Protein AF-A0A447QEF3-F1 (afdb_monomer)

InterPro domains:
  IPR004993 GH3 family [PTHR31901] (16-213)
  IPR055377 GH3, middle domain [PF23571] (14-90)
  IPR055378 GH3, C-terminal domain [PF23572] (107-215)

Structure (mmCIF, N/CA/C/O backbone):
data_AF-A0A447QEF3-F1
#
_entry.id   AF-A0A447QEF3-F1
#
loop_
_atom_site.group_PDB
_atom_site.id
_atom_site.type_symbol
_atom_site.label_atom_id
_atom_site.label_alt_id
_atom_site.label_comp_id
_atom_site.label_asym_id
_atom_site.label_entity_id
_atom_site.label_seq_id
_atom_site.pdbx_PDB_ins_code
_atom_site.Cartn_x
_atom_site.Cartn_y
_atom_site.Cartn_z
_atom_site.occupancy
_atom_site.B_iso_or_equiv
_atom_site.auth_seq_id
_atom_site.auth_comp_id
_atom_site.auth_asym_id
_atom_site.auth_atom_id
_atom_site.pdbx_PDB_model_num
ATOM 1 N N . MET A 1 1 ? -12.425 -10.334 12.275 1.00 79.81 1 MET A N 1
ATOM 2 C CA . MET A 1 1 ? -13.354 -9.242 12.631 1.00 79.81 1 MET A CA 1
ATOM 3 C C . MET A 1 1 ? -14.724 -9.419 12.009 1.00 79.81 1 MET A C 1
ATOM 5 O O . MET A 1 1 ? -15.698 -9.020 12.624 1.00 79.81 1 MET A O 1
ATOM 9 N N . THR A 1 2 ? -14.818 -10.000 10.818 1.00 91.38 2 THR A N 1
ATOM 10 C CA . THR A 1 2 ? -16.087 -10.333 10.170 1.00 91.38 2 THR A CA 1
ATOM 11 C C . THR A 1 2 ? -16.425 -11.816 10.328 1.00 91.38 2 THR A C 1
ATOM 13 O O . THR A 1 2 ? -15.558 -12.612 10.703 1.00 91.38 2 THR A O 1
ATOM 16 N N . ILE A 1 3 ? -17.679 -12.184 10.055 1.00 88.69 3 ILE A N 1
ATOM 17 C CA . ILE A 1 3 ? -18.119 -13.582 9.941 1.00 88.69 3 ILE A CA 1
ATOM 18 C C . ILE A 1 3 ? -18.345 -13.879 8.454 1.00 88.69 3 ILE A C 1
ATOM 20 O O . ILE A 1 3 ? -19.149 -13.179 7.842 1.00 88.69 3 ILE A O 1
ATOM 24 N N . PRO A 1 4 ? -17.677 -14.886 7.860 1.00 87.62 4 PRO A N 1
ATOM 25 C CA . PRO A 1 4 ? -17.872 -15.225 6.457 1.00 87.62 4 PRO A CA 1
ATOM 26 C C . PRO A 1 4 ? -19.237 -15.901 6.266 1.00 87.62 4 PRO A C 1
ATOM 28 O O . PRO A 1 4 ? -19.393 -17.086 6.555 1.00 87.62 4 PRO A O 1
ATOM 31 N N . VAL A 1 5 ? -20.233 -15.141 5.813 1.00 88.81 5 VAL A N 1
ATOM 32 C CA . VAL A 1 5 ? -21.606 -15.624 5.547 1.00 88.81 5 VAL A CA 1
ATOM 33 C C . VAL A 1 5 ? -22.010 -15.493 4.076 1.00 88.81 5 VAL A C 1
ATOM 35 O O . VAL A 1 5 ? -23.099 -15.916 3.700 1.00 88.81 5 VAL A O 1
ATOM 38 N N . SER A 1 6 ? -21.146 -14.896 3.253 1.00 82.62 6 SER A N 1
ATOM 39 C CA . SER A 1 6 ? -21.321 -14.707 1.810 1.00 82.62 6 SER A CA 1
ATOM 40 C C . SER A 1 6 ? -20.143 -15.311 1.045 1.00 82.62 6 SER A C 1
ATOM 42 O O . SER A 1 6 ? -19.019 -15.299 1.548 1.00 82.62 6 SER A O 1
ATOM 44 N N . GLU A 1 7 ? -20.382 -15.788 -0.178 1.00 80.25 7 GLU A N 1
ATOM 45 C CA . GLU A 1 7 ? -19.322 -16.214 -1.108 1.00 80.25 7 GLU A CA 1
ATOM 46 C C . GLU A 1 7 ? -18.477 -15.033 -1.615 1.00 80.25 7 GLU A C 1
ATOM 48 O O . GLU A 1 7 ? -17.320 -15.209 -1.995 1.00 80.25 7 GLU A O 1
ATOM 53 N N . ASP A 1 8 ? -19.028 -13.816 -1.574 1.00 77.31 8 ASP A N 1
ATOM 54 C CA . ASP A 1 8 ? -18.288 -12.587 -1.850 1.00 77.31 8 ASP A CA 1
ATOM 55 C C . ASP A 1 8 ? -17.351 -12.250 -0.680 1.00 77.31 8 ASP A C 1
ATOM 57 O O . ASP A 1 8 ? -17.740 -11.639 0.317 1.00 77.31 8 ASP A O 1
ATOM 61 N N . VAL A 1 9 ? -16.089 -12.658 -0.799 1.00 68.06 9 VAL A N 1
ATOM 62 C CA . VAL A 1 9 ? -15.032 -12.388 0.192 1.00 68.06 9 VAL A CA 1
ATOM 63 C C . VAL A 1 9 ? -14.734 -10.894 0.365 1.00 68.06 9 VAL A C 1
ATOM 65 O O . VAL A 1 9 ? -14.114 -10.523 1.361 1.00 68.06 9 VAL A O 1
ATOM 68 N N . GLY A 1 10 ? -15.177 -10.048 -0.570 1.00 78.06 10 GLY A N 1
ATOM 69 C CA . GLY A 1 10 ? -14.955 -8.607 -0.567 1.00 78.06 10 GLY A CA 1
ATOM 70 C C . GLY A 1 10 ? -15.893 -7.815 0.339 1.00 78.06 10 GLY A C 1
ATOM 71 O O . GLY A 1 10 ? -15.712 -6.612 0.440 1.00 78.06 10 GLY A O 1
ATOM 72 N N . SER A 1 11 ? -16.877 -8.439 0.997 1.00 89.81 11 SER A N 1
ATOM 73 C CA . SER A 1 11 ? -17.737 -7.757 1.971 1.00 89.81 11 SER A CA 1
ATOM 74 C C . SER A 1 11 ? -18.404 -8.750 2.918 1.00 89.81 11 SER A C 1
ATOM 76 O O . SER A 1 11 ? -19.139 -9.641 2.486 1.00 89.81 11 SER A O 1
ATOM 78 N N . GLN A 1 12 ? -18.172 -8.609 4.224 1.00 94.75 12 GLN A N 1
ATOM 79 C CA . GLN A 1 12 ? -18.697 -9.537 5.233 1.00 94.75 12 GLN A CA 1
ATOM 80 C C . GLN A 1 12 ? -19.225 -8.777 6.461 1.00 94.75 12 GLN A C 1
ATOM 82 O O . GLN A 1 12 ? -18.667 -7.738 6.820 1.00 94.75 12 GLN A O 1
ATOM 87 N N . PRO A 1 13 ? -20.281 -9.264 7.139 1.00 95.62 13 PRO A N 1
ATOM 88 C CA . PRO A 1 13 ? -20.828 -8.601 8.317 1.00 95.62 13 PRO A CA 1
ATOM 89 C C . PRO A 1 13 ? -19.821 -8.596 9.469 1.00 95.62 13 PRO A C 1
ATOM 91 O O . PRO A 1 13 ? -19.121 -9.586 9.714 1.00 95.62 13 PRO A O 1
ATOM 94 N N . LEU A 1 14 ? -19.783 -7.490 10.212 1.00 95.56 14 LEU A N 1
ATOM 95 C CA . LEU A 1 14 ? -19.022 -7.377 11.452 1.00 95.56 14 LEU A CA 1
ATOM 96 C C . LEU A 1 14 ? -19.459 -8.460 12.452 1.00 95.56 14 LEU A C 1
ATOM 98 O O . LEU A 1 14 ? -20.647 -8.650 12.714 1.00 95.56 14 LEU A O 1
ATOM 102 N N . ALA A 1 15 ? -18.492 -9.147 13.056 1.00 94.12 15 ALA A N 1
ATOM 103 C CA . ALA A 1 15 ? -18.716 -10.180 14.061 1.00 94.12 15 ALA A CA 1
ATOM 104 C C . ALA A 1 15 ? -19.049 -9.563 15.429 1.00 94.12 15 ALA A C 1
ATOM 106 O O . ALA A 1 15 ? -18.274 -9.676 16.376 1.00 94.12 15 ALA A O 1
ATOM 107 N N . ILE A 1 16 ? -20.202 -8.897 15.537 1.00 89.19 16 ILE A N 1
ATOM 108 C CA . ILE A 1 16 ? -20.619 -8.072 16.690 1.00 89.19 16 ILE A CA 1
ATOM 109 C C . ILE A 1 16 ? -20.569 -8.774 18.060 1.00 89.19 16 ILE A C 1
ATOM 111 O O . ILE A 1 16 ? -20.576 -8.110 19.089 1.00 89.19 16 ILE A O 1
ATOM 115 N N . ASN A 1 17 ? -20.526 -10.107 18.093 1.00 89.19 17 ASN A N 1
ATOM 116 C CA . ASN A 1 17 ? -20.475 -10.919 19.307 1.00 89.19 17 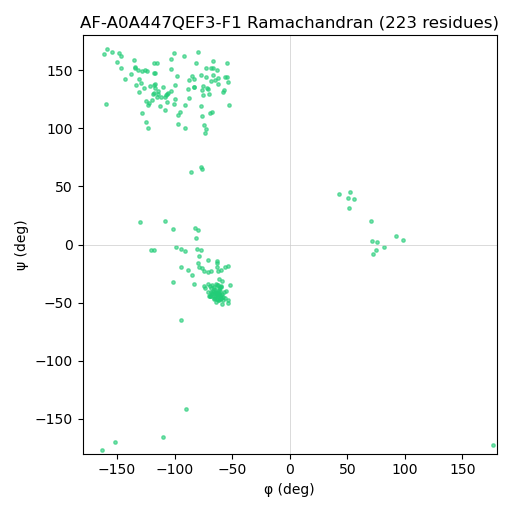ASN A CA 1
ATOM 117 C C . ASN A 1 17 ? -19.064 -11.416 19.684 1.00 89.19 17 ASN A C 1
ATOM 119 O O . ASN A 1 17 ? -18.921 -12.097 20.697 1.00 89.19 17 ASN A O 1
ATOM 123 N N . GLN A 1 18 ? -18.027 -11.118 18.893 1.00 91.25 18 GLN A N 1
ATOM 124 C CA . GLN A 1 18 ? -16.653 -11.584 19.145 1.00 91.25 18 GLN A CA 1
ATOM 125 C C . GLN A 1 18 ? -15.784 -10.582 19.912 1.00 91.25 18 GLN A C 1
ATOM 127 O O . GLN A 1 18 ? -14.750 -10.956 20.474 1.00 91.25 18 GLN A O 1
ATOM 132 N N . ALA A 1 19 ? -16.172 -9.312 19.920 1.00 94.00 19 ALA A N 1
ATOM 133 C CA . ALA A 1 19 ? -15.518 -8.254 20.671 1.00 94.00 19 ALA A CA 1
ATOM 134 C C . ALA A 1 19 ? -16.488 -7.092 20.885 1.00 94.00 19 ALA A C 1
ATOM 136 O O . ALA A 1 19 ? -17.521 -6.997 20.225 1.00 94.00 19 ALA A O 1
ATOM 137 N N . PHE A 1 20 ? -16.106 -6.170 21.760 1.00 95.88 20 PHE A N 1
ATOM 138 C CA . PHE A 1 20 ? -16.641 -4.820 21.722 1.00 95.88 20 PHE A CA 1
ATOM 139 C C . PHE A 1 20 ? -15.786 -3.982 20.765 1.00 95.88 20 PHE A C 1
ATOM 141 O O . PHE A 1 20 ? -14.560 -3.941 20.913 1.00 95.88 20 PHE A O 1
ATOM 148 N N . TYR A 1 21 ? -16.432 -3.346 19.788 1.00 96.50 21 TYR A N 1
ATOM 149 C CA . TYR A 1 21 ? -15.777 -2.557 18.748 1.00 96.50 21 TYR A CA 1
ATOM 150 C C . TYR A 1 21 ? -16.141 -1.082 18.876 1.00 96.50 21 TYR A C 1
ATOM 152 O O . TYR A 1 21 ? -17.316 -0.724 18.973 1.00 96.50 21 TYR A O 1
ATOM 160 N N . GLU A 1 22 ? -15.114 -0.250 18.817 1.00 97.56 22 GLU A N 1
ATOM 161 C CA . GLU A 1 22 ? -15.185 1.197 18.688 1.00 97.56 22 GLU A CA 1
ATOM 162 C C . GLU A 1 22 ? -14.505 1.594 17.376 1.00 97.56 22 GLU A C 1
ATOM 164 O O . GLU A 1 22 ? -13.543 0.953 16.943 1.00 97.56 22 GLU A O 1
ATOM 169 N N . PHE A 1 23 ? -14.994 2.659 16.754 1.00 97.69 23 PHE A N 1
ATOM 170 C CA . PHE A 1 23 ? -14.542 3.099 15.439 1.00 97.6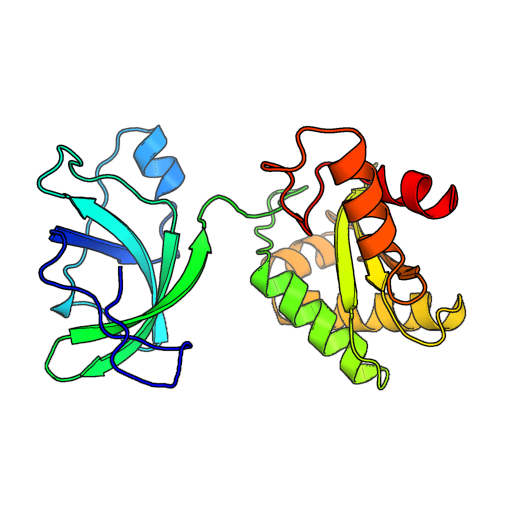9 23 PHE A CA 1
ATOM 171 C C . PHE A 1 23 ? -14.171 4.575 15.450 1.00 97.69 23 PHE A C 1
ATOM 173 O O . PHE A 1 23 ? -14.760 5.362 16.187 1.00 97.69 23 PHE A O 1
ATOM 180 N N . VAL A 1 24 ? -13.214 4.951 14.611 1.00 97.56 24 VAL A N 1
ATOM 181 C CA . VAL A 1 24 ? -12.802 6.343 14.378 1.00 97.56 24 VAL A CA 1
ATOM 182 C C . VAL A 1 24 ? -12.711 6.528 12.866 1.00 97.56 24 VAL A C 1
ATOM 184 O O . VAL A 1 24 ? -12.230 5.612 12.205 1.00 97.56 24 VAL A O 1
ATOM 187 N N . GLU A 1 25 ? -13.202 7.640 12.312 1.00 95.38 25 GLU A N 1
ATOM 188 C CA . GLU A 1 25 ? -13.054 7.924 10.869 1.00 95.38 25 GLU A CA 1
ATOM 189 C C . GLU A 1 25 ? -11.567 7.911 10.468 1.00 95.38 25 GLU A C 1
ATOM 191 O O . GLU A 1 25 ? -10.703 8.252 11.276 1.00 95.38 25 GLU A O 1
ATOM 196 N N . ASP A 1 26 ? -11.264 7.433 9.259 1.00 89.19 26 ASP A N 1
ATOM 197 C CA . ASP A 1 26 ? -9.892 7.197 8.780 1.00 89.19 26 ASP A CA 1
ATOM 198 C C . ASP A 1 26 ? -9.086 8.475 8.491 1.00 89.19 26 ASP A C 1
ATOM 200 O O . ASP A 1 26 ? -7.864 8.424 8.348 1.00 89.19 26 ASP A O 1
ATOM 204 N N . ASP A 1 27 ? -9.751 9.626 8.425 1.00 85.38 27 ASP A N 1
ATOM 205 C CA . ASP A 1 27 ? -9.127 10.941 8.297 1.00 85.38 27 ASP A CA 1
ATOM 206 C C . ASP A 1 27 ? -8.586 11.487 9.631 1.00 85.38 27 ASP A C 1
ATOM 208 O O . ASP A 1 27 ? -7.749 12.398 9.645 1.00 85.38 27 ASP A O 1
ATOM 212 N N . VAL A 1 28 ? -9.007 10.913 10.762 1.00 88.38 28 VAL A N 1
ATOM 213 C CA . VAL A 1 28 ? -8.490 11.257 12.087 1.00 88.38 28 VAL A CA 1
ATOM 214 C C . VAL A 1 28 ? -7.096 10.643 12.255 1.00 88.38 28 VAL A C 1
ATOM 216 O O . VAL A 1 28 ? -6.936 9.436 12.091 1.00 88.38 28 VAL A O 1
ATOM 219 N N . PRO A 1 29 ? -6.067 11.413 12.666 1.00 84.12 29 PRO A N 1
ATOM 220 C CA . PRO A 1 29 ? -4.712 10.897 12.873 1.00 84.12 29 PRO A CA 1
ATOM 221 C C . PRO A 1 29 ? -4.615 10.090 14.181 1.00 84.12 29 PRO A C 1
ATOM 223 O O . PRO A 1 29 ? -3.934 10.482 15.132 1.00 84.12 29 PRO A O 1
ATOM 226 N N . LEU A 1 30 ? -5.323 8.959 14.250 1.00 89.44 30 LEU A N 1
ATOM 227 C CA . LEU A 1 30 ? -5.484 8.171 15.468 1.00 89.44 30 LEU A CA 1
ATOM 228 C C . LEU A 1 30 ? -4.144 7.687 16.030 1.00 89.44 30 LEU A C 1
ATOM 230 O O . LEU A 1 30 ? -3.967 7.691 17.246 1.00 89.44 30 LEU A O 1
ATOM 234 N N . GLY A 1 31 ? -3.184 7.337 15.171 1.00 84.44 31 GLY A N 1
ATOM 235 C CA . GLY A 1 31 ? -1.851 6.946 15.623 1.00 84.44 31 GLY A CA 1
ATOM 236 C C . GLY A 1 31 ? -1.143 8.014 16.439 1.00 84.44 31 GLY A C 1
ATOM 237 O O . GLY A 1 31 ? -0.643 7.722 17.523 1.00 84.44 31 GLY A O 1
ATOM 238 N N . GLU A 1 32 ? -1.191 9.266 15.991 1.00 83.69 32 GLU A N 1
ATOM 239 C CA . GLU A 1 32 ? -0.575 10.364 16.730 1.00 83.69 32 GLU A CA 1
ATOM 240 C C . GLU A 1 32 ? -1.304 10.652 18.049 1.00 83.69 32 GLU A C 1
ATOM 242 O O . GLU A 1 32 ? -0.669 10.961 19.056 1.00 83.69 32 GLU A O 1
ATOM 247 N N . LEU A 1 33 ? -2.639 10.543 18.064 1.00 88.94 33 LEU A N 1
ATOM 248 C CA . LEU A 1 33 ? -3.428 10.704 19.289 1.00 88.94 33 LEU A CA 1
ATOM 249 C C . LEU A 1 33 ? -3.047 9.641 20.323 1.00 88.94 33 LEU A C 1
ATOM 251 O O . LEU A 1 33 ? -2.802 9.968 21.483 1.00 88.94 33 LEU A O 1
ATOM 255 N N . VAL A 1 34 ? -2.930 8.381 19.895 1.00 87.50 34 VAL A N 1
ATOM 256 C CA . VAL A 1 34 ? -2.521 7.270 20.763 1.00 87.50 34 VAL A CA 1
ATOM 257 C C . VAL A 1 34 ? -1.099 7.477 21.292 1.00 87.50 34 VAL A C 1
ATOM 259 O O . VAL A 1 34 ? -0.872 7.280 22.485 1.00 87.50 34 VAL A O 1
ATOM 262 N N . GLU A 1 35 ? -0.157 7.923 20.456 1.00 84.25 35 GLU A N 1
ATOM 263 C CA . GLU A 1 35 ? 1.219 8.239 20.876 1.00 84.25 35 GLU A CA 1
ATOM 264 C C . GLU A 1 35 ? 1.277 9.363 21.918 1.00 84.25 35 GLU A C 1
ATOM 266 O O . GLU A 1 35 ? 2.063 9.294 22.865 1.00 84.25 35 GLU A O 1
ATOM 271 N N . ARG A 1 36 ? 0.413 10.375 21.786 1.00 90.00 36 ARG A N 1
ATOM 272 C CA . ARG A 1 36 ? 0.271 11.464 22.766 1.00 90.00 36 ARG A CA 1
ATOM 273 C C . ARG A 1 36 ? -0.521 11.062 24.015 1.00 90.00 36 ARG A C 1
ATOM 275 O O . ARG A 1 36 ? -0.608 11.847 24.958 1.00 90.00 36 ARG A O 1
ATOM 282 N N . GLY A 1 37 ? -1.074 9.848 24.056 1.00 89.25 37 GLY A N 1
ATOM 283 C CA . GLY A 1 37 ? -1.927 9.378 25.150 1.00 89.25 37 GLY A CA 1
ATOM 284 C C . GLY A 1 37 ? -3.298 10.061 25.190 1.00 89.25 37 GLY A C 1
ATOM 285 O O . GLY A 1 37 ? -3.956 10.072 26.231 1.00 89.25 37 GLY A O 1
ATOM 286 N N . GLU A 1 38 ? -3.728 10.645 24.074 1.00 91.62 38 GLU A N 1
ATOM 287 C CA . GLU A 1 38 ? -5.021 11.301 23.930 1.00 91.62 38 GLU A CA 1
ATOM 288 C C . GLU A 1 38 ? -6.115 10.278 23.611 1.00 91.62 38 GLU A C 1
ATOM 290 O O . GLU A 1 38 ? -5.918 9.310 22.873 1.00 91.62 38 GLU A O 1
ATOM 295 N N . LYS A 1 39 ? -7.304 10.494 24.178 1.00 89.06 39 LYS A N 1
ATOM 296 C CA . LYS A 1 39 ? -8.453 9.622 23.942 1.00 89.06 39 LYS A CA 1
ATOM 297 C C . LYS A 1 39 ? -9.259 10.154 22.751 1.00 89.06 39 LYS A C 1
ATOM 299 O O . LYS A 1 39 ? -9.768 11.268 22.857 1.00 89.06 39 LYS A O 1
ATOM 304 N N . PRO A 1 40 ? -9.427 9.379 21.665 1.00 91.75 40 PRO A N 1
ATOM 305 C CA . PRO A 1 40 ? -10.260 9.795 20.546 1.00 91.75 40 PRO A CA 1
ATOM 306 C C . PRO A 1 40 ? -11.745 9.717 20.913 1.00 91.75 40 PRO A C 1
ATOM 308 O O . PRO A 1 40 ? -12.161 8.859 21.705 1.00 91.75 40 PRO A O 1
ATOM 311 N N . ASP A 1 41 ? -12.548 10.560 20.269 1.00 94.06 41 ASP A N 1
ATOM 312 C CA . ASP A 1 41 ? -13.981 10.318 20.159 1.00 94.06 41 ASP A CA 1
ATOM 313 C C . ASP A 1 41 ? -14.216 9.110 19.252 1.00 94.06 41 ASP A C 1
ATOM 315 O O . ASP A 1 41 ? -13.511 8.896 18.266 1.00 94.06 41 ASP A O 1
ATOM 319 N N . THR A 1 42 ? -15.185 8.279 19.623 1.00 97.56 42 THR A N 1
ATOM 320 C CA . THR A 1 42 ? -15.414 6.987 18.967 1.00 97.56 42 THR A CA 1
ATOM 321 C C . THR A 1 42 ? -16.878 6.802 18.621 1.00 97.56 42 THR A C 1
ATOM 323 O O . THR A 1 42 ? -17.771 7.293 19.312 1.00 97.56 42 THR A O 1
ATOM 326 N N . LEU A 1 43 ? -17.101 6.056 17.548 1.00 97.81 43 LEU A N 1
ATOM 327 C CA . LEU A 1 43 ? -18.396 5.616 17.066 1.00 97.81 43 LEU A CA 1
ATOM 328 C C . LEU A 1 43 ? -18.616 4.145 17.429 1.00 97.81 43 LEU A C 1
ATOM 330 O O . LEU A 1 43 ? -17.679 3.348 17.504 1.00 97.81 43 LEU A O 1
ATOM 334 N N . LEU A 1 44 ? -19.877 3.776 17.613 1.00 96.56 44 LEU A N 1
ATOM 335 C CA . LEU A 1 44 ? -20.335 2.397 17.735 1.00 96.56 44 LEU A CA 1
ATOM 336 C C . LEU A 1 44 ? -20.745 1.847 16.365 1.00 96.56 44 LEU A C 1
ATOM 338 O O . LEU A 1 44 ? -21.040 2.599 15.440 1.00 96.56 44 LEU A O 1
ATOM 342 N N . ALA A 1 45 ? -20.836 0.520 16.249 1.00 94.69 45 ALA A N 1
ATOM 343 C CA . ALA A 1 45 ? -21.130 -0.163 14.983 1.00 94.69 45 ALA A CA 1
ATOM 344 C C . ALA A 1 45 ? -22.389 0.355 14.252 1.00 94.69 45 ALA A C 1
ATOM 346 O O . ALA A 1 45 ? -22.404 0.424 13.027 1.00 94.69 45 ALA A O 1
ATOM 347 N N . HIS A 1 46 ? -23.431 0.755 14.988 1.00 93.81 46 HIS A N 1
ATOM 348 C CA . HIS A 1 46 ? -24.682 1.273 14.415 1.00 93.81 46 HIS A CA 1
ATOM 349 C C . HIS A 1 46 ? -24.598 2.737 13.946 1.00 93.81 46 HIS A C 1
ATOM 351 O O . HIS A 1 46 ? -25.537 3.232 13.331 1.00 93.81 46 HIS A O 1
ATOM 357 N N . GLN A 1 47 ? -23.513 3.444 14.272 1.00 96.38 47 GLN A N 1
ATOM 358 C CA . GLN A 1 47 ? -23.271 4.832 13.865 1.00 96.38 47 GLN A CA 1
ATOM 359 C C . GLN A 1 47 ? -22.422 4.918 12.587 1.00 96.38 47 GLN A C 1
ATOM 361 O O . GLN A 1 47 ? -22.179 6.013 12.083 1.00 96.38 47 GLN A O 1
ATOM 366 N N . LEU A 1 48 ? -21.953 3.780 12.064 1.00 97.12 48 LEU A N 1
ATOM 367 C CA . LEU A 1 48 ? -21.140 3.742 10.855 1.00 97.12 48 LEU A CA 1
ATOM 368 C C . LEU A 1 48 ? -21.972 4.038 9.609 1.00 97.12 48 LEU A C 1
ATOM 370 O O . LEU A 1 48 ? -23.128 3.633 9.493 1.00 97.12 48 LEU A O 1
ATOM 374 N N . THR A 1 49 ? -21.351 4.727 8.656 1.00 97.31 49 THR A N 1
ATOM 375 C CA . THR A 1 49 ? -21.976 5.132 7.395 1.00 97.31 49 THR A CA 1
ATOM 376 C C . THR A 1 49 ? -21.378 4.337 6.238 1.00 97.31 49 THR A C 1
ATOM 378 O O . THR A 1 49 ? -20.162 4.185 6.156 1.00 97.31 49 THR A O 1
ATOM 381 N N . ALA A 1 50 ? -22.224 3.842 5.332 1.00 97.25 50 ALA A N 1
ATOM 382 C CA . ALA A 1 50 ? -21.763 3.178 4.113 1.00 97.25 50 ALA A CA 1
ATOM 383 C C . ALA A 1 50 ? -20.954 4.138 3.221 1.00 97.25 50 ALA A C 1
ATOM 385 O O . ALA A 1 50 ? -21.270 5.324 3.129 1.00 97.25 50 ALA A O 1
ATOM 386 N N . GLY A 1 51 ? -19.917 3.623 2.564 1.00 93.06 51 GLY A N 1
ATOM 387 C CA . GLY A 1 51 ? -18.978 4.394 1.752 1.00 93.06 51 GLY A CA 1
ATOM 388 C C . GLY A 1 51 ? -17.875 5.099 2.547 1.00 93.06 51 GLY A C 1
ATOM 389 O O . GLY A 1 51 ? -17.015 5.729 1.936 1.00 93.06 51 GLY A O 1
ATOM 390 N N . LYS A 1 52 ? -17.868 4.997 3.883 1.00 94.38 52 LYS A N 1
ATOM 391 C CA . LYS A 1 52 ? -16.799 5.529 4.737 1.00 94.38 52 LYS A CA 1
ATOM 392 C C . LYS A 1 52 ? -15.863 4.430 5.233 1.00 94.38 52 LYS A C 1
ATOM 394 O O . LYS A 1 52 ? -16.230 3.254 5.284 1.00 94.38 52 LYS A O 1
ATOM 399 N N . SER A 1 53 ? -14.668 4.847 5.630 1.00 93.94 53 SER A N 1
ATOM 400 C CA . SER A 1 53 ? -13.619 3.987 6.162 1.00 93.94 53 SER A CA 1
ATOM 401 C C . SER A 1 53 ? -13.297 4.375 7.603 1.00 93.94 53 SER A C 1
ATOM 403 O O . SER A 1 53 ? -13.439 5.533 7.993 1.00 93.94 53 SER A O 1
ATOM 405 N N . TYR A 1 54 ? -12.912 3.391 8.413 1.00 97.00 54 TYR A N 1
ATOM 406 C CA . TYR A 1 54 ? -12.734 3.586 9.848 1.00 97.00 54 TYR A CA 1
ATOM 407 C C . TYR A 1 54 ? -11.551 2.787 10.390 1.00 97.00 54 TYR A C 1
ATOM 409 O O . TYR A 1 54 ? -11.359 1.620 10.033 1.00 97.00 54 TYR A O 1
ATOM 417 N N . HIS A 1 55 ? -10.819 3.380 11.331 1.00 95.62 55 HIS A N 1
ATOM 418 C CA . HIS A 1 55 ? -9.979 2.631 12.256 1.00 95.62 55 HIS A CA 1
ATOM 419 C C . HIS A 1 55 ? -10.837 1.786 13.191 1.00 95.62 55 HIS A C 1
ATOM 421 O O . HIS A 1 55 ? -11.943 2.182 13.570 1.00 95.62 55 HIS A O 1
ATOM 427 N N . VAL A 1 56 ? -10.269 0.675 13.662 1.00 95.75 56 VAL A N 1
ATOM 428 C CA . VAL A 1 56 ? -10.907 -0.166 14.677 1.00 95.75 56 VAL A CA 1
ATOM 429 C C . VAL A 1 56 ? -10.115 -0.191 15.980 1.00 95.75 56 VAL A C 1
ATOM 431 O O . VAL A 1 56 ? -8.931 -0.548 16.023 1.00 95.75 56 VAL A O 1
ATOM 434 N N . ILE A 1 57 ? -10.825 0.116 17.062 1.00 95.94 57 ILE A N 1
ATOM 435 C CA . ILE A 1 57 ? -10.416 -0.089 18.447 1.00 95.94 57 ILE A CA 1
ATOM 436 C C . ILE A 1 57 ? -11.233 -1.260 19.004 1.00 95.94 57 ILE A C 1
ATOM 438 O O . ILE A 1 57 ? -12.455 -1.303 18.885 1.00 95.94 57 ILE A O 1
ATOM 442 N N . MET A 1 58 ? -10.559 -2.237 19.605 1.00 95.50 58 MET A N 1
ATOM 443 C CA . MET A 1 58 ? -11.162 -3.509 19.988 1.00 95.50 58 MET A CA 1
ATOM 444 C C . MET A 1 58 ? -10.930 -3.822 21.469 1.00 95.50 58 MET A C 1
ATOM 446 O O . MET A 1 58 ? -9.809 -3.732 21.969 1.00 95.50 58 MET A O 1
ATOM 450 N N . SER A 1 59 ? -11.984 -4.256 22.161 1.00 96.25 59 SER A N 1
ATOM 451 C CA . SER A 1 59 ? -11.892 -4.855 23.498 1.00 96.25 59 SER A CA 1
ATOM 452 C C . SER A 1 59 ? -12.412 -6.294 23.479 1.00 96.25 59 SER A C 1
ATOM 454 O O . SER A 1 59 ? -13.514 -6.550 22.995 1.00 96.25 59 SER A O 1
ATOM 456 N N . GLN A 1 60 ? -11.636 -7.240 24.009 1.00 94.31 60 GLN A N 1
ATOM 457 C CA . GLN A 1 60 ? -11.946 -8.674 24.011 1.00 94.31 60 GLN A CA 1
ATOM 458 C C . GLN A 1 60 ? -11.687 -9.319 25.376 1.00 94.31 60 GLN A C 1
ATOM 460 O O . GLN A 1 60 ? -10.807 -8.914 26.133 1.00 94.31 60 GLN A O 1
ATOM 465 N N . ALA A 1 61 ? -12.442 -10.381 25.670 1.00 90.06 61 ALA A N 1
ATOM 466 C CA . ALA A 1 61 ? -12.431 -11.070 26.963 1.00 90.06 61 ALA A CA 1
ATOM 467 C C . ALA A 1 61 ? -11.086 -11.730 27.334 1.00 90.06 61 ALA A C 1
ATOM 469 O O . ALA A 1 61 ? -10.869 -12.078 28.489 1.00 90.06 61 ALA A O 1
ATOM 470 N N . ASN A 1 62 ? -10.167 -11.881 26.380 1.00 89.38 62 ASN A N 1
ATOM 471 C CA . ASN A 1 62 ? -8.819 -12.412 26.596 1.00 89.38 62 ASN A CA 1
ATOM 472 C C . ASN A 1 62 ? -7.815 -11.363 27.124 1.00 89.38 62 ASN A C 1
ATOM 474 O O . ASN A 1 62 ? -6.611 -11.608 27.093 1.00 89.38 62 ASN A O 1
ATOM 478 N N . GLY A 1 63 ? -8.293 -10.210 27.604 1.00 89.88 63 GLY A N 1
ATOM 479 C CA . GLY A 1 63 ? -7.467 -9.170 28.225 1.00 89.88 63 GLY A CA 1
ATOM 480 C C . GLY A 1 63 ? -7.087 -8.015 27.299 1.00 89.88 63 GLY A C 1
ATOM 481 O O . GLY A 1 63 ? -6.362 -7.119 27.724 1.00 89.88 63 GLY A O 1
ATOM 482 N N . LEU A 1 64 ? -7.584 -7.993 26.058 1.00 92.62 64 LEU A N 1
ATOM 483 C CA . LEU A 1 64 ? -7.439 -6.828 25.188 1.00 92.62 64 LEU A CA 1
ATOM 484 C C . LEU A 1 64 ? -8.442 -5.754 25.611 1.00 92.62 64 LEU A C 1
ATOM 486 O O . LEU A 1 64 ? -9.650 -5.974 25.556 1.00 92.62 64 LEU A O 1
ATOM 490 N N . PHE A 1 65 ? -7.950 -4.585 26.009 1.00 94.50 65 PHE A N 1
ATOM 491 C CA . PHE A 1 65 ? -8.786 -3.451 26.388 1.00 94.50 65 PHE A CA 1
ATOM 492 C C . PHE A 1 65 ? -8.444 -2.240 25.529 1.00 94.50 65 PHE A C 1
ATOM 494 O O . PHE A 1 65 ? -7.301 -1.789 25.539 1.00 94.50 65 PHE A O 1
ATOM 501 N N . ARG A 1 66 ? -9.439 -1.738 24.785 1.00 94.50 66 ARG A N 1
ATOM 502 C CA . ARG A 1 66 ? -9.315 -0.623 23.831 1.00 94.50 66 ARG A CA 1
ATOM 503 C C . ARG A 1 66 ? -8.042 -0.707 22.982 1.00 94.50 66 ARG A C 1
ATOM 505 O O . ARG A 1 66 ? -7.349 0.287 22.782 1.00 94.50 66 ARG A O 1
ATOM 512 N N . LEU A 1 67 ? -7.725 -1.902 22.487 1.00 92.50 67 LEU A N 1
ATOM 513 C CA . LEU A 1 67 ? -6.587 -2.105 21.607 1.00 92.50 67 LEU A CA 1
ATOM 514 C C . LEU A 1 67 ? -6.892 -1.439 20.271 1.00 92.50 67 LEU A C 1
ATOM 516 O O . LEU A 1 67 ? -7.752 -1.904 19.523 1.00 92.50 67 LEU A O 1
ATOM 520 N N . TRP A 1 68 ? -6.150 -0.390 19.947 1.00 92.69 68 TRP A N 1
ATOM 521 C CA . TRP A 1 68 ? -6.103 0.087 18.579 1.00 92.69 68 TRP A CA 1
ATOM 522 C C . TRP A 1 68 ? -5.398 -0.959 17.708 1.00 92.69 68 TRP A C 1
ATOM 524 O O . TRP A 1 68 ? -4.221 -1.264 17.897 1.00 92.69 68 TRP A O 1
ATOM 534 N N . THR A 1 69 ? -6.147 -1.557 16.782 1.00 90.25 69 THR A N 1
ATOM 535 C CA . THR A 1 69 ? -5.653 -2.657 15.933 1.00 90.25 69 THR A CA 1
ATOM 536 C C . THR A 1 69 ? -4.636 -2.179 14.896 1.00 90.25 69 THR A C 1
ATOM 538 O O . THR A 1 69 ? -3.811 -2.957 14.414 1.00 90.25 69 THR A O 1
ATOM 541 N N . GLY A 1 70 ? -4.694 -0.888 14.569 1.00 88.00 70 GLY A N 1
ATOM 542 C CA . GLY A 1 70 ? -4.050 -0.316 13.405 1.00 88.00 70 GLY A CA 1
ATOM 543 C C . GLY A 1 70 ? -4.779 -0.645 12.108 1.00 88.00 70 GLY A C 1
ATOM 544 O O . GLY A 1 70 ? -4.361 -0.137 11.095 1.00 88.00 70 GLY A O 1
ATOM 545 N N . ASP A 1 71 ? -5.835 -1.451 12.064 1.00 90.31 71 ASP A N 1
ATOM 546 C CA . ASP A 1 71 ? -6.478 -1.788 10.791 1.00 90.31 71 ASP A CA 1
ATOM 547 C C . ASP A 1 71 ? -7.514 -0.729 10.374 1.00 90.31 71 ASP A C 1
ATOM 549 O O . ASP A 1 71 ? -8.230 -0.186 11.223 1.00 90.31 71 ASP A O 1
ATOM 553 N N . ILE A 1 72 ? -7.618 -0.489 9.063 1.00 89.81 72 ILE A N 1
ATOM 554 C CA . ILE A 1 72 ? -8.644 0.333 8.413 1.00 89.81 72 ILE A CA 1
ATOM 555 C C . ILE A 1 72 ? -9.616 -0.577 7.666 1.00 89.81 72 ILE A C 1
ATOM 557 O O . ILE A 1 72 ? -9.208 -1.413 6.852 1.00 89.81 72 ILE A O 1
ATOM 561 N N . TYR A 1 73 ? -10.908 -0.387 7.916 1.00 94.06 73 TYR A N 1
ATOM 562 C CA . TYR A 1 73 ? -11.982 -1.115 7.250 1.00 94.06 73 TYR A CA 1
ATOM 563 C C . TYR A 1 73 ? -12.925 -0.157 6.534 1.00 94.06 73 TYR A C 1
ATOM 565 O O . TYR A 1 73 ? -13.323 0.858 7.103 1.00 94.06 73 TYR A O 1
ATOM 573 N N . HIS A 1 74 ? -13.310 -0.509 5.310 1.00 94.00 74 HIS A N 1
ATOM 574 C CA . HIS A 1 74 ? -14.354 0.181 4.560 1.00 94.00 74 HIS A CA 1
ATOM 575 C C . HIS A 1 74 ? -15.723 -0.404 4.890 1.00 94.00 74 HIS A C 1
ATOM 577 O O . HIS A 1 74 ? -15.848 -1.621 5.021 1.00 94.00 74 HIS A O 1
ATOM 583 N N . VAL A 1 75 ? -16.749 0.441 4.991 1.00 97.19 75 VAL A N 1
ATOM 584 C CA . VAL A 1 75 ? -18.142 0.017 5.174 1.00 97.19 75 VAL A CA 1
ATOM 585 C C . VAL A 1 75 ? -18.845 -0.000 3.826 1.00 97.19 75 VAL A C 1
ATOM 587 O O . VAL A 1 75 ? -19.257 1.038 3.322 1.00 97.19 75 VAL A O 1
ATOM 590 N N . ASP A 1 76 ? -19.046 -1.187 3.264 1.00 94.69 76 ASP A N 1
ATOM 591 C CA . ASP A 1 76 ? -19.715 -1.347 1.970 1.00 94.69 76 ASP A CA 1
ATOM 592 C C . ASP A 1 76 ? -21.205 -1.012 2.059 1.00 94.69 76 ASP A C 1
ATOM 594 O O . ASP A 1 76 ? -21.785 -0.367 1.187 1.00 94.69 76 ASP A O 1
ATOM 598 N N . ARG A 1 77 ? -21.851 -1.503 3.121 1.00 95.31 77 ARG A N 1
ATOM 599 C CA . ARG A 1 77 ? -23.290 -1.364 3.363 1.00 95.31 77 ARG A CA 1
ATOM 600 C C . ARG A 1 77 ? -23.622 -1.618 4.828 1.00 95.31 77 ARG A C 1
ATOM 602 O O . ARG A 1 77 ? -22.846 -2.228 5.557 1.00 95.31 77 ARG A O 1
ATOM 609 N N . VAL A 1 78 ? -24.818 -1.213 5.242 1.00 95.06 78 VAL A N 1
ATOM 610 C CA . VAL A 1 78 ? -25.384 -1.546 6.555 1.00 95.06 78 VAL A CA 1
ATOM 611 C C . VAL A 1 78 ? -26.680 -2.316 6.330 1.00 95.06 78 VAL A C 1
ATOM 613 O O . VAL A 1 78 ? -27.565 -1.840 5.624 1.00 95.06 78 VAL A O 1
ATOM 616 N N . VAL A 1 79 ? -26.782 -3.512 6.909 1.00 93.44 79 VAL A N 1
ATOM 617 C CA . VAL A 1 79 ? -27.953 -4.393 6.790 1.00 93.44 79 VAL A CA 1
ATOM 618 C C . VAL A 1 79 ? -28.464 -4.682 8.193 1.00 93.44 79 VAL A C 1
ATOM 620 O O . VAL A 1 79 ? -27.703 -5.165 9.027 1.00 93.44 79 VAL A O 1
ATOM 623 N N . ASP A 1 80 ? -29.723 -4.339 8.469 1.00 91.75 80 ASP A N 1
ATOM 624 C CA . ASP A 1 80 ? -30.365 -4.526 9.781 1.00 91.75 80 ASP A CA 1
ATOM 625 C C . ASP A 1 80 ? -29.532 -3.978 10.958 1.00 91.75 80 ASP A C 1
ATOM 627 O O . ASP A 1 80 ? -29.393 -4.599 12.010 1.00 91.75 80 ASP A O 1
ATOM 631 N N . GLY A 1 81 ? -28.911 -2.810 10.758 1.00 89.56 81 GLY A N 1
ATOM 632 C CA . GLY A 1 81 ? -28.046 -2.163 11.752 1.00 89.56 81 GLY A CA 1
ATOM 633 C C . GLY A 1 81 ? -26.655 -2.790 11.911 1.00 89.56 81 GLY A C 1
ATOM 634 O O . GLY A 1 81 ? -25.868 -2.313 12.726 1.00 89.56 81 GLY A O 1
ATOM 635 N N . THR A 1 82 ? -26.329 -3.823 11.129 1.00 94.38 82 THR A N 1
ATOM 636 C CA . THR A 1 82 ? -25.010 -4.465 11.116 1.00 94.38 82 THR A CA 1
ATOM 637 C C . THR A 1 82 ? -24.189 -3.971 9.922 1.00 94.38 82 THR A C 1
ATOM 639 O O . THR A 1 82 ? -24.609 -4.157 8.774 1.00 94.38 82 THR A O 1
ATOM 642 N N . PRO A 1 83 ? -23.014 -3.358 10.146 1.00 96.56 83 PRO A N 1
ATOM 643 C CA . PRO A 1 83 ? -22.130 -2.953 9.064 1.00 96.56 83 PRO A CA 1
ATOM 644 C C . PRO A 1 83 ? -21.491 -4.177 8.397 1.00 96.56 83 PRO A C 1
ATOM 646 O O . PRO A 1 83 ? -20.996 -5.091 9.064 1.00 96.56 83 PRO A O 1
ATOM 649 N N . TRP A 1 84 ? -21.503 -4.176 7.069 1.00 96.38 84 TRP A N 1
ATOM 650 C CA . TRP A 1 84 ? -20.751 -5.089 6.220 1.00 96.38 84 TRP A CA 1
ATOM 651 C C . TRP A 1 84 ? -19.502 -4.372 5.746 1.00 96.38 84 TRP A C 1
ATOM 653 O O . TRP A 1 84 ? -19.591 -3.264 5.214 1.00 96.38 84 TRP A O 1
ATOM 663 N N . ILE A 1 85 ? -18.355 -4.990 6.000 1.00 95.38 85 ILE A N 1
ATOM 664 C CA . ILE A 1 85 ? -17.061 -4.339 5.875 1.00 95.38 85 ILE A CA 1
ATOM 665 C C . ILE A 1 85 ? -16.047 -5.226 5.165 1.00 95.38 85 ILE A C 1
ATOM 667 O O . ILE A 1 85 ? -16.138 -6.460 5.204 1.00 95.38 85 ILE A O 1
ATOM 671 N N . HIS A 1 86 ? -15.017 -4.586 4.625 1.00 92.06 86 HIS A N 1
AT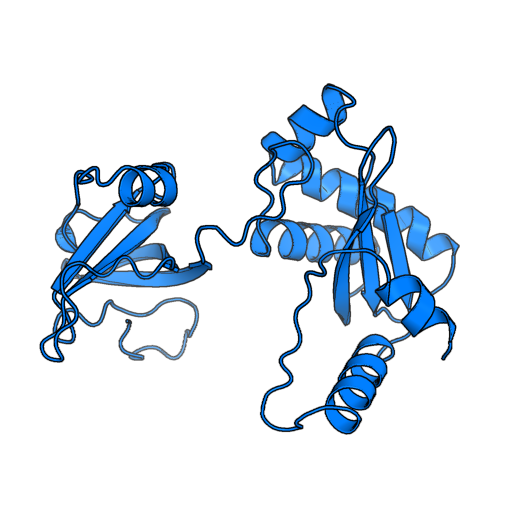OM 672 C CA . HIS A 1 86 ? -13.803 -5.249 4.175 1.00 92.06 86 HIS A CA 1
ATOM 673 C C . HIS A 1 86 ? -12.553 -4.511 4.631 1.00 92.06 86 HIS A C 1
ATOM 675 O O . HIS A 1 86 ? -12.559 -3.307 4.884 1.00 92.06 86 HIS A O 1
ATOM 681 N N . PHE A 1 87 ? -11.474 -5.274 4.780 1.00 89.75 87 PHE A N 1
ATOM 682 C CA . PHE A 1 87 ? -10.173 -4.736 5.144 1.00 89.75 87 PHE A CA 1
ATOM 683 C C . PHE A 1 87 ? -9.599 -3.938 3.972 1.00 89.75 87 PHE A C 1
ATOM 685 O O . PHE A 1 87 ? -9.521 -4.464 2.861 1.00 89.75 87 PHE A O 1
ATOM 692 N N . LEU A 1 88 ? -9.165 -2.705 4.232 1.00 81.88 88 LEU A N 1
ATOM 693 C CA . LEU A 1 88 ? -8.462 -1.886 3.247 1.00 81.88 88 LEU A CA 1
ATOM 694 C C . LEU A 1 88 ? -6.950 -2.034 3.394 1.00 81.88 88 LEU A C 1
ATOM 696 O O . LEU A 1 88 ? -6.266 -2.532 2.503 1.00 81.88 88 LEU A O 1
ATOM 700 N N . HIS A 1 89 ? -6.425 -1.579 4.526 1.00 75.62 89 HIS A N 1
ATOM 701 C CA . HIS A 1 89 ? -5.006 -1.602 4.849 1.00 75.62 89 HIS A CA 1
ATOM 702 C C . HIS A 1 89 ? -4.829 -1.401 6.353 1.00 75.62 89 HIS A C 1
ATOM 704 O O . HIS A 1 89 ? -5.792 -1.298 7.110 1.00 75.62 89 HIS A O 1
ATOM 710 N N . ARG A 1 90 ? -3.579 -1.337 6.800 1.00 78.38 90 ARG A N 1
ATOM 711 C CA . ARG A 1 90 ? -3.241 -1.001 8.177 1.00 78.38 90 ARG A CA 1
ATOM 712 C C . ARG A 1 90 ? -2.749 0.450 8.233 1.00 78.38 90 ARG A C 1
ATOM 714 O O . ARG A 1 90 ? -1.961 0.867 7.391 1.00 78.38 90 ARG A O 1
ATOM 721 N N . ASP A 1 91 ? -3.259 1.234 9.166 1.00 68.56 91 ASP A N 1
ATOM 722 C CA . ASP A 1 91 ? -2.793 2.564 9.522 1.00 68.56 91 ASP A CA 1
ATOM 723 C C . ASP A 1 91 ? -1.303 2.557 9.868 1.00 68.56 91 ASP A C 1
ATOM 725 O O . ASP A 1 91 ? -0.760 1.580 10.395 1.00 68.56 91 ASP A O 1
ATOM 729 N N . GLY A 1 92 ? -0.626 3.638 9.499 1.00 59.06 92 GLY A N 1
ATOM 730 C CA . GLY A 1 92 ? 0.829 3.731 9.552 1.00 59.06 92 GLY A CA 1
ATOM 731 C C . GLY A 1 92 ? 1.552 2.901 8.483 1.00 59.06 92 GLY A C 1
ATOM 732 O O . GLY A 1 92 ? 2.756 3.074 8.314 1.00 59.06 92 GLY A O 1
ATOM 733 N N . VAL A 1 93 ? 0.860 2.052 7.706 1.00 53.44 93 VAL A N 1
ATOM 734 C CA . VAL A 1 93 ? 1.411 1.448 6.477 1.00 53.44 93 VAL A CA 1
ATOM 735 C C . VAL A 1 93 ? 1.183 2.415 5.317 1.00 53.44 93 VAL A C 1
ATOM 737 O O . VAL A 1 93 ? 0.457 2.154 4.360 1.00 53.44 93 VAL A O 1
ATOM 740 N N . PHE A 1 94 ? 1.808 3.579 5.447 1.00 57.03 94 PHE A N 1
ATOM 741 C CA . PHE A 1 94 ? 1.944 4.560 4.385 1.00 57.03 94 PHE A CA 1
ATOM 742 C C . PHE A 1 94 ? 3.426 4.706 4.090 1.00 57.03 94 PHE A C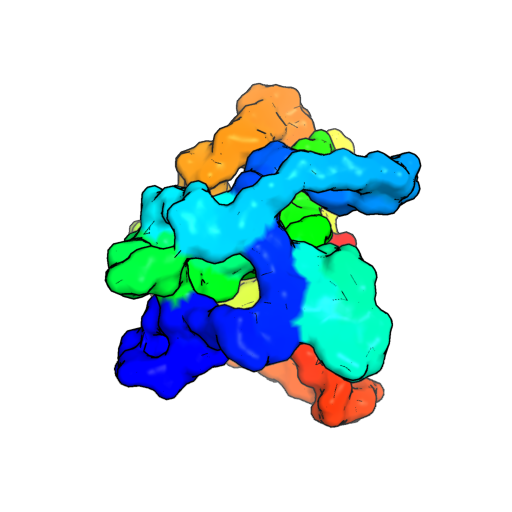 1
ATOM 744 O O . PHE A 1 94 ? 4.258 4.760 4.999 1.00 57.03 94 PHE A O 1
ATOM 751 N N . HIS A 1 95 ? 3.762 4.784 2.814 1.00 56.53 95 HIS A N 1
ATOM 752 C CA . HIS A 1 95 ? 5.112 5.118 2.408 1.00 56.53 95 HIS A CA 1
ATOM 753 C C . HIS A 1 95 ? 5.142 6.610 2.151 1.00 56.53 95 HIS A C 1
ATOM 755 O O . HIS A 1 95 ? 4.465 7.087 1.247 1.00 56.53 95 HIS A O 1
ATOM 761 N N . SER A 1 96 ? 5.897 7.323 2.982 1.00 57.44 96 SER A N 1
ATOM 762 C CA . SER A 1 96 ? 6.106 8.758 2.871 1.00 57.44 96 SER A CA 1
ATOM 763 C C . SER A 1 96 ? 7.594 9.049 2.807 1.00 57.44 96 SER A C 1
ATOM 765 O O . SER A 1 96 ? 8.338 8.653 3.706 1.00 57.44 96 SER A O 1
ATOM 767 N N . PHE A 1 97 ? 8.036 9.735 1.757 1.00 61.88 97 PHE A N 1
ATOM 768 C CA . PHE A 1 97 ? 9.419 10.194 1.640 1.00 61.88 97 PHE A CA 1
ATOM 769 C C . PHE A 1 97 ? 9.539 11.675 1.985 1.00 61.88 97 PHE A C 1
ATOM 771 O O . PHE A 1 97 ? 10.548 12.097 2.548 1.00 61.88 97 PHE A O 1
ATOM 778 N N . THR A 1 98 ? 8.499 12.463 1.689 1.00 51.31 98 THR A N 1
ATOM 779 C CA . THR A 1 98 ? 8.470 13.919 1.913 1.00 51.31 98 THR A CA 1
ATOM 780 C C . THR A 1 98 ? 7.222 14.410 2.648 1.00 51.31 98 THR A C 1
ATOM 782 O O . THR A 1 98 ? 6.880 15.600 2.598 1.00 51.31 98 THR A O 1
ATOM 785 N N . GLY A 1 99 ? 6.528 13.514 3.345 1.00 57.22 99 GLY A N 1
ATOM 786 C CA . GLY A 1 99 ? 5.302 13.807 4.086 1.00 57.22 99 GLY A CA 1
ATOM 787 C C . GLY A 1 99 ? 4.013 13.589 3.289 1.00 57.22 99 GLY A C 1
ATOM 788 O O . GLY A 1 99 ? 2.967 13.992 3.773 1.00 57.22 99 GLY A O 1
ATOM 789 N N . GLU A 1 100 ? 4.069 13.026 2.077 1.00 70.81 100 GLU A N 1
ATOM 790 C CA . GLU A 1 100 ? 2.903 12.469 1.374 1.00 70.81 100 GLU A CA 1
ATOM 791 C C . GLU A 1 100 ? 2.494 11.117 1.961 1.00 70.81 100 GLU A C 1
ATOM 793 O O . GLU A 1 100 ? 3.351 10.272 2.213 1.00 70.81 100 GLU A O 1
ATOM 798 N N . LYS A 1 101 ? 1.201 10.888 2.161 1.00 75.31 101 LYS A N 1
ATOM 799 C CA . LYS A 1 101 ? 0.644 9.590 2.533 1.00 75.31 101 LYS A CA 1
ATOM 800 C C . LYS A 1 101 ? 0.271 8.839 1.260 1.00 75.31 101 LYS A C 1
ATOM 802 O O . LYS A 1 101 ? -0.770 9.093 0.660 1.00 75.31 101 LYS A O 1
ATOM 807 N N . LEU A 1 102 ? 1.132 7.910 0.843 1.00 81.31 102 LEU A N 1
ATOM 808 C CA . LEU A 1 102 ? 0.837 6.993 -0.255 1.00 81.31 102 LEU A CA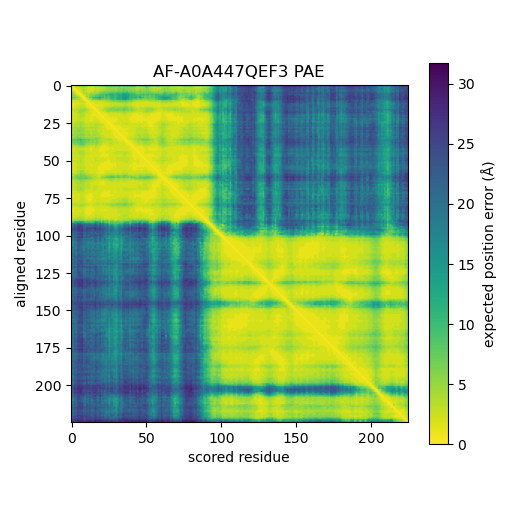 1
ATOM 809 C C . LEU A 1 102 ? 0.601 5.581 0.296 1.00 81.31 102 LEU A C 1
ATOM 811 O O . LEU A 1 102 ? 1.506 4.977 0.881 1.00 81.31 102 LEU A O 1
ATOM 815 N N . THR A 1 103 ? -0.623 5.064 0.144 1.00 81.19 103 THR A N 1
ATOM 816 C CA . THR A 1 103 ? -0.979 3.714 0.613 1.00 81.19 103 THR A CA 1
ATOM 817 C C . THR A 1 103 ? -0.554 2.632 -0.373 1.00 81.19 103 THR A C 1
ATOM 819 O O . THR A 1 103 ? -0.470 2.853 -1.583 1.00 81.19 103 THR A O 1
ATOM 822 N N . GLU A 1 104 ? -0.377 1.410 0.133 1.00 82.56 104 GLU A N 1
ATOM 823 C CA . GLU A 1 104 ? -0.203 0.219 -0.707 1.00 82.56 104 GLU A CA 1
ATOM 824 C C . GLU A 1 104 ? -1.351 0.042 -1.707 1.00 82.56 104 GLU A C 1
ATOM 826 O O . GLU A 1 104 ? -1.108 -0.265 -2.876 1.00 82.56 104 GLU A O 1
ATOM 831 N N . HIS A 1 105 ? -2.587 0.309 -1.279 1.00 82.50 105 HIS A N 1
ATOM 832 C CA . HIS A 1 105 ? -3.754 0.245 -2.151 1.00 82.50 105 HIS A CA 1
ATOM 833 C C . HIS A 1 105 ? -3.662 1.256 -3.303 1.00 82.50 105 HIS A C 1
ATOM 835 O O . HIS A 1 105 ? -3.841 0.877 -4.457 1.00 82.50 105 HIS A O 1
ATOM 841 N N . GLN A 1 106 ? -3.318 2.518 -3.027 1.00 88.75 106 GLN A N 1
ATOM 842 C CA . GLN A 1 106 ? -3.191 3.551 -4.060 1.00 88.75 106 GLN A CA 1
ATOM 843 C C . GLN A 1 106 ? -2.109 3.206 -5.089 1.00 88.75 106 GLN A C 1
ATOM 845 O O . GLN A 1 106 ? -2.345 3.337 -6.289 1.00 88.75 106 GLN A O 1
ATOM 850 N N . VAL A 1 107 ? -0.951 2.706 -4.644 1.00 91.31 107 VAL A N 1
ATOM 851 C CA . VAL A 1 107 ? 0.120 2.262 -5.554 1.00 91.31 107 VAL A CA 1
ATOM 852 C C . VAL A 1 107 ? -0.315 1.055 -6.375 1.00 91.31 107 VAL A C 1
ATOM 854 O O . VAL A 1 107 ? -0.120 1.051 -7.586 1.00 91.31 107 VAL A O 1
ATOM 857 N N . THR A 1 108 ? -0.932 0.049 -5.750 1.00 91.56 108 THR A N 1
ATOM 858 C CA . THR A 1 108 ? -1.417 -1.152 -6.453 1.00 91.56 108 THR A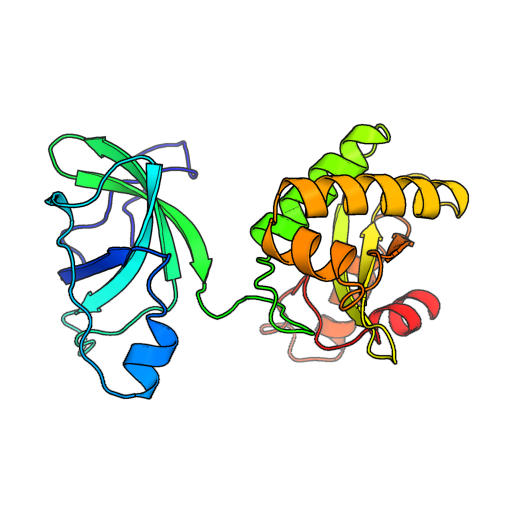 CA 1
ATOM 859 C C . THR A 1 108 ? -2.445 -0.783 -7.519 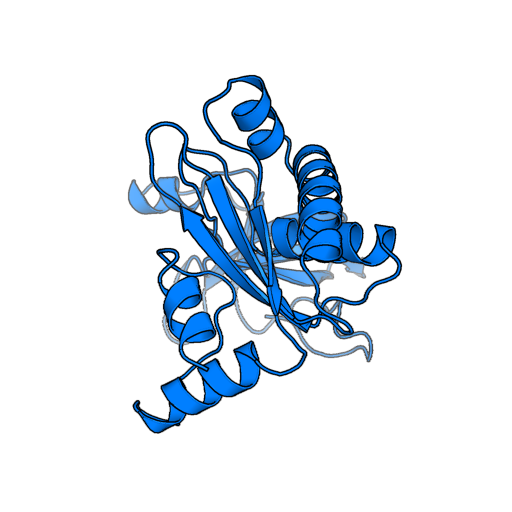1.00 91.56 108 THR A C 1
ATOM 861 O O . THR A 1 108 ? -2.376 -1.265 -8.651 1.00 91.56 108 THR A O 1
ATOM 864 N N . THR A 1 109 ? -3.376 0.110 -7.183 1.00 92.88 109 THR A N 1
ATOM 865 C CA . THR A 1 109 ? -4.401 0.605 -8.103 1.00 92.88 109 THR A CA 1
ATOM 866 C C . THR A 1 109 ? -3.770 1.392 -9.251 1.00 92.88 109 THR A C 1
ATOM 868 O O . THR A 1 109 ? -4.081 1.116 -10.409 1.00 92.88 109 THR A O 1
ATOM 871 N N . ALA A 1 110 ? -2.827 2.296 -8.967 1.00 96.56 110 ALA A N 1
ATOM 872 C CA . ALA A 1 110 ? -2.135 3.066 -10.000 1.00 96.56 110 ALA A CA 1
ATOM 873 C C . ALA A 1 110 ? -1.302 2.183 -10.939 1.00 96.56 110 ALA A C 1
ATOM 875 O O . ALA A 1 110 ? -1.318 2.374 -12.154 1.00 96.56 110 ALA A O 1
ATOM 876 N N . LEU A 1 111 ? -0.618 1.176 -10.393 1.00 96.19 111 LEU A N 1
ATOM 877 C CA . LEU A 1 111 ? 0.120 0.185 -11.170 1.00 96.19 111 LEU A CA 1
ATOM 878 C C . LEU A 1 111 ? -0.812 -0.634 -12.064 1.00 96.19 111 LEU A C 1
ATOM 880 O O . LEU A 1 111 ? -0.560 -0.771 -13.258 1.00 96.19 111 LEU A O 1
ATOM 884 N N . THR A 1 112 ? -1.923 -1.122 -11.514 1.00 96.12 112 THR A N 1
ATOM 885 C CA . THR A 1 112 ? -2.916 -1.893 -12.272 1.00 96.12 112 THR A CA 1
ATOM 886 C C . THR A 1 112 ? -3.487 -1.073 -13.431 1.00 96.12 112 THR A C 1
ATOM 888 O O . THR A 1 112 ? -3.535 -1.556 -14.562 1.00 96.12 112 THR A O 1
ATOM 891 N N . GLN A 1 113 ? -3.863 0.185 -13.179 1.00 97.06 113 GLN A N 1
ATOM 892 C CA . GLN A 1 113 ? -4.372 1.098 -14.206 1.00 97.06 113 GLN A CA 1
ATOM 893 C C . GLN A 1 113 ? -3.305 1.437 -15.255 1.00 97.06 113 GLN A C 1
ATOM 895 O O . GLN A 1 113 ? -3.582 1.387 -16.455 1.00 97.06 113 GLN A O 1
ATOM 900 N N . GLY A 1 114 ? -2.075 1.732 -14.825 1.00 96.81 114 GLY A N 1
ATOM 901 C CA . GLY A 1 114 ? -0.988 2.108 -15.725 1.00 96.81 114 GLY A CA 1
ATOM 902 C C . GLY A 1 114 ? -0.553 0.975 -16.660 1.00 96.81 114 GLY A C 1
ATOM 903 O O . GLY A 1 114 ? -0.274 1.218 -17.837 1.00 96.81 114 GLY A O 1
ATOM 904 N N . PHE A 1 115 ? -0.562 -0.266 -16.163 1.00 96.31 115 PHE A N 1
ATOM 905 C CA . PHE A 1 115 ? -0.310 -1.464 -16.965 1.00 96.31 115 PHE A CA 1
ATOM 906 C C . PHE A 1 115 ? -1.459 -1.760 -17.929 1.00 96.31 115 PHE A C 1
ATOM 908 O O . PHE A 1 115 ? -1.210 -2.014 -19.109 1.00 96.31 115 PHE A O 1
ATOM 915 N N . ALA A 1 116 ? -2.709 -1.659 -17.469 1.00 95.38 116 ALA A N 1
ATOM 916 C CA . ALA A 1 116 ? -3.876 -1.867 -18.322 1.00 95.38 116 ALA A CA 1
ATOM 917 C C . ALA A 1 116 ? -3.925 -0.866 -19.491 1.00 95.38 116 ALA A C 1
ATOM 919 O O . ALA A 1 116 ? -4.252 -1.249 -20.612 1.00 95.38 116 ALA A O 1
ATOM 920 N N . ALA A 1 117 ? -3.517 0.390 -19.269 1.00 94.75 117 ALA A N 1
ATOM 921 C CA . ALA A 1 117 ? -3.416 1.408 -20.319 1.00 94.75 117 ALA A CA 1
ATOM 922 C C . ALA A 1 117 ? -2.385 1.074 -21.419 1.00 94.75 117 ALA A C 1
ATOM 924 O O . ALA A 1 117 ? -2.459 1.624 -22.515 1.00 94.75 117 ALA A O 1
ATOM 925 N N . ALA A 1 118 ? -1.441 0.167 -21.147 1.00 92.44 118 ALA A N 1
ATOM 926 C CA . ALA A 1 118 ? -0.476 -0.354 -22.117 1.00 92.44 118 ALA A CA 1
ATOM 927 C C . ALA A 1 118 ? -0.857 -1.751 -22.657 1.00 92.44 118 ALA A C 1
ATOM 929 O O . ALA A 1 118 ? -0.015 -2.422 -23.254 1.00 92.44 118 ALA A O 1
ATOM 930 N N . ASP A 1 119 ? -2.093 -2.209 -22.425 1.00 93.81 119 ASP A N 1
ATOM 931 C CA . ASP A 1 119 ? -2.555 -3.572 -22.723 1.00 93.81 119 ASP A CA 1
ATOM 932 C C . ASP A 1 119 ? -1.632 -4.641 -22.111 1.00 93.81 119 ASP A C 1
ATOM 934 O O . ASP A 1 119 ? -1.173 -5.591 -22.754 1.00 93.81 119 ASP A O 1
ATOM 938 N N . ARG A 1 120 ? -1.263 -4.432 -20.843 1.00 92.88 120 ARG A N 1
ATOM 939 C CA . ARG A 1 120 ? -0.450 -5.356 -20.051 1.00 92.88 120 ARG A CA 1
ATOM 940 C C . ARG A 1 120 ? -1.156 -5.697 -18.747 1.00 92.88 120 ARG A C 1
ATOM 942 O O . ARG A 1 120 ? -1.895 -4.899 -18.178 1.00 92.88 120 ARG A O 1
ATOM 949 N N . LYS A 1 121 ? -0.889 -6.905 -18.255 1.00 92.31 121 LYS A N 1
ATOM 950 C CA . LYS A 1 121 ? -1.220 -7.311 -16.887 1.00 92.31 121 LYS A CA 1
ATOM 951 C C . LYS A 1 121 ? 0.038 -7.203 -16.040 1.00 92.31 121 LYS A C 1
ATOM 953 O O . LYS A 1 121 ? 1.108 -7.598 -16.498 1.00 92.31 121 LYS A O 1
ATOM 958 N N . ILE A 1 122 ? -0.105 -6.668 -14.835 1.00 93.38 122 ILE A N 1
ATOM 959 C CA . ILE A 1 122 ? 0.981 -6.616 -13.860 1.00 93.38 122 ILE A CA 1
ATOM 960 C C . ILE A 1 122 ? 1.077 -7.947 -13.102 1.00 93.38 122 ILE A C 1
ATOM 962 O O . ILE A 1 122 ? 0.051 -8.510 -12.714 1.00 93.38 122 ILE A O 1
ATOM 966 N N . GLY A 1 123 ? 2.299 -8.456 -12.933 1.00 93.62 123 GLY A N 1
ATOM 967 C CA . GLY A 1 123 ? 2.616 -9.578 -12.048 1.00 93.62 123 GLY A CA 1
ATOM 968 C C . GLY A 1 123 ? 2.966 -9.115 -10.631 1.00 93.62 123 GLY A C 1
ATOM 969 O O . GLY A 1 123 ? 2.365 -8.175 -10.107 1.00 93.62 123 GLY A O 1
ATOM 970 N N . LEU A 1 124 ? 3.948 -9.762 -9.992 1.00 94.62 124 LEU A N 1
ATOM 971 C CA . LEU A 1 124 ? 4.488 -9.248 -8.731 1.00 94.62 124 LEU A CA 1
ATOM 972 C C . LEU A 1 124 ? 5.229 -7.928 -8.966 1.00 94.62 124 LEU A C 1
ATOM 974 O O . LEU A 1 124 ? 5.695 -7.643 -10.071 1.00 94.62 124 LEU A O 1
ATOM 978 N N . TYR A 1 125 ? 5.365 -7.126 -7.914 1.00 95.44 125 TYR A N 1
ATOM 979 C CA . TYR A 1 125 ? 6.118 -5.881 -7.973 1.00 95.44 125 TYR A CA 1
ATOM 980 C C . TYR A 1 125 ? 6.817 -5.571 -6.650 1.00 95.44 125 TYR A C 1
ATOM 982 O O . TYR A 1 125 ? 6.364 -5.941 -5.570 1.00 95.44 125 TYR A O 1
ATOM 990 N N . LEU A 1 126 ? 7.923 -4.847 -6.733 1.00 93.69 126 LEU A N 1
ATOM 991 C CA . LEU A 1 126 ? 8.606 -4.256 -5.596 1.00 93.69 126 LEU A CA 1
ATOM 992 C C . LEU A 1 126 ? 8.608 -2.740 -5.759 1.00 93.69 126 LEU A C 1
ATOM 994 O O . LEU A 1 126 ? 8.833 -2.248 -6.858 1.00 93.69 126 LEU A O 1
ATOM 998 N N . CYS A 1 127 ? 8.342 -2.003 -4.688 1.00 92.44 127 CYS A N 1
ATOM 999 C CA . CYS A 1 127 ? 8.295 -0.546 -4.669 1.00 92.44 127 CYS A CA 1
ATOM 1000 C C . CYS A 1 127 ? 9.129 -0.025 -3.500 1.00 92.44 127 CYS A C 1
ATOM 1002 O O . CYS A 1 127 ? 8.966 -0.493 -2.375 1.00 92.44 127 CYS A O 1
ATOM 1004 N N . GLY A 1 128 ? 10.003 0.948 -3.735 1.00 89.25 128 GLY A N 1
ATOM 1005 C CA . GLY A 1 128 ? 10.806 1.546 -2.672 1.00 89.25 128 GLY A CA 1
ATOM 1006 C C . GLY A 1 128 ? 11.260 2.971 -2.983 1.00 89.25 128 GLY A C 1
ATOM 1007 O O . GLY A 1 128 ? 11.166 3.417 -4.131 1.00 89.25 128 GLY A O 1
ATOM 1008 N N . PRO A 1 129 ? 11.743 3.705 -1.966 1.00 88.31 129 PRO A N 1
ATOM 1009 C CA . PRO A 1 129 ? 12.310 5.032 -2.156 1.00 88.31 129 PRO A CA 1
ATOM 1010 C C . PRO A 1 129 ? 13.659 4.986 -2.846 1.00 88.31 129 PRO A C 1
ATOM 1012 O O . PRO A 1 129 ? 14.583 4.311 -2.384 1.00 88.31 129 PRO A O 1
ATOM 1015 N N . ARG A 1 130 ? 13.830 5.861 -3.832 1.00 88.00 130 ARG A N 1
ATOM 1016 C CA . ARG A 1 130 ? 15.145 6.387 -4.172 1.00 88.00 130 ARG A CA 1
ATOM 1017 C C . ARG A 1 130 ? 15.331 7.740 -3.499 1.00 88.00 130 ARG A C 1
ATOM 1019 O O . ARG A 1 130 ? 14.689 8.726 -3.857 1.00 88.00 130 ARG A O 1
ATOM 1026 N N . TRP A 1 131 ? 16.232 7.778 -2.526 1.00 83.06 131 TRP A N 1
ATOM 1027 C CA . TRP A 1 131 ? 16.640 9.014 -1.865 1.00 83.06 131 TRP A CA 1
ATOM 1028 C C . TRP A 1 131 ? 17.612 9.806 -2.744 1.00 83.06 131 TRP A C 1
ATOM 1030 O O . TRP A 1 131 ? 18.435 9.239 -3.460 1.00 83.06 131 TRP A O 1
ATOM 1040 N N . GLY A 1 132 ? 17.528 11.131 -2.680 1.00 79.19 132 GLY A N 1
ATOM 1041 C CA . GLY A 1 132 ? 18.360 12.050 -3.449 1.00 79.19 132 GLY A CA 1
ATOM 1042 C C . GLY A 1 132 ? 17.938 13.496 -3.204 1.00 79.19 132 GLY A C 1
ATOM 1043 O O . GLY A 1 132 ? 17.091 13.756 -2.352 1.00 79.19 132 GLY A O 1
ATOM 1044 N N . GLN A 1 133 ? 18.502 14.442 -3.963 1.00 77.19 133 GLN A N 1
ATOM 1045 C CA . GLN A 1 133 ? 18.096 15.854 -3.888 1.00 77.19 133 GLN A CA 1
ATOM 1046 C C . GLN A 1 133 ? 16.606 16.039 -4.223 1.00 77.19 133 GLN A C 1
ATOM 1048 O O . GLN A 1 133 ? 15.939 16.878 -3.624 1.00 77.19 133 GLN A O 1
ATOM 1053 N N . LEU A 1 134 ? 16.100 15.232 -5.158 1.00 86.19 134 LEU A N 1
ATOM 1054 C CA . LEU A 1 134 ? 14.683 15.082 -5.452 1.00 86.19 134 LEU A CA 1
ATOM 1055 C C . LEU A 1 134 ? 14.330 13.594 -5.288 1.00 86.19 134 LEU A C 1
ATOM 1057 O O . LEU A 1 134 ? 14.671 12.807 -6.174 1.00 86.19 134 LEU A O 1
ATOM 1061 N N . PRO A 1 135 ? 13.738 13.178 -4.154 1.00 88.81 135 PRO A N 1
ATOM 1062 C CA . PRO A 1 135 ? 13.411 11.775 -3.914 1.00 88.81 135 PRO A CA 1
ATOM 1063 C C . PRO A 1 135 ? 12.297 11.302 -4.852 1.00 88.81 135 PRO A C 1
ATOM 1065 O O . PRO A 1 135 ? 11.458 12.102 -5.264 1.00 88.81 135 PRO A O 1
ATOM 1068 N N . SER A 1 136 ? 12.258 10.012 -5.176 1.00 91.56 136 SER A N 1
ATOM 1069 C CA . SER A 1 136 ? 11.206 9.424 -6.017 1.00 91.56 136 SER A CA 1
ATOM 1070 C C . SER A 1 136 ? 10.869 7.989 -5.614 1.00 91.56 136 SER A C 1
ATOM 1072 O O . SER A 1 136 ? 11.633 7.320 -4.915 1.00 91.56 136 SER A O 1
ATOM 1074 N N . TYR A 1 137 ? 9.710 7.509 -6.065 1.00 92.38 137 TYR A N 1
ATOM 1075 C CA . TYR A 1 137 ? 9.352 6.095 -5.979 1.00 92.38 137 TYR A CA 1
ATOM 1076 C C . TYR A 1 137 ? 9.975 5.344 -7.150 1.00 92.38 137 TYR A C 1
ATOM 1078 O O . TYR A 1 137 ? 9.887 5.788 -8.295 1.00 92.38 137 TYR A O 1
ATOM 1086 N N . VAL A 1 138 ? 10.558 4.185 -6.866 1.00 94.25 138 VAL A N 1
ATOM 1087 C CA . VAL A 1 138 ? 11.015 3.248 -7.888 1.00 94.25 138 VAL A CA 1
ATOM 1088 C C . VAL A 1 138 ? 10.243 1.955 -7.734 1.00 94.25 138 VAL A C 1
ATOM 1090 O O . VAL A 1 138 ? 10.156 1.403 -6.637 1.00 94.25 138 VAL A O 1
ATOM 1093 N N . VAL A 1 139 ? 9.703 1.474 -8.845 1.00 95.19 139 VAL A N 1
ATOM 1094 C CA . VAL A 1 139 ? 8.974 0.220 -8.940 1.00 95.19 139 VAL A CA 1
ATOM 1095 C C . VAL A 1 139 ? 9.721 -0.717 -9.875 1.00 95.19 139 VAL A C 1
ATOM 1097 O O . VAL A 1 139 ? 10.119 -0.321 -10.964 1.00 95.19 139 VAL A O 1
ATOM 1100 N N . VAL A 1 140 ? 9.878 -1.975 -9.482 1.00 95.62 140 VAL A N 1
ATOM 1101 C CA . VAL A 1 140 ? 10.176 -3.071 -10.409 1.00 95.62 140 VAL A CA 1
ATOM 1102 C C . VAL A 1 140 ? 8.959 -3.970 -10.460 1.00 95.62 140 VAL A C 1
ATOM 1104 O O . VAL A 1 140 ? 8.497 -4.416 -9.417 1.00 95.62 140 VAL A O 1
ATOM 1107 N N . ALA A 1 141 ? 8.444 -4.244 -11.649 1.00 95.56 141 ALA A N 1
ATOM 1108 C CA . ALA A 1 141 ? 7.247 -5.051 -11.829 1.00 95.56 141 ALA A CA 1
ATOM 1109 C C . ALA A 1 141 ? 7.457 -6.134 -12.888 1.00 95.56 141 ALA A C 1
ATOM 1111 O O . ALA A 1 141 ? 8.125 -5.925 -13.901 1.00 95.56 141 ALA A O 1
ATOM 1112 N N . GLU A 1 142 ? 6.877 -7.303 -12.644 1.00 94.88 142 GLU A N 1
ATOM 1113 C CA . GLU A 1 142 ? 6.874 -8.413 -13.588 1.00 94.88 142 GLU A CA 1
ATOM 1114 C C . GLU A 1 142 ? 5.861 -8.162 -14.706 1.00 94.88 142 GLU A C 1
ATOM 1116 O O . GLU A 1 142 ? 4.703 -7.811 -14.453 1.00 94.88 142 GLU A O 1
ATOM 1121 N N . ALA A 1 143 ? 6.286 -8.384 -15.948 1.00 92.88 143 ALA A N 1
ATOM 1122 C CA . ALA A 1 143 ? 5.402 -8.368 -17.106 1.00 92.88 143 ALA A CA 1
ATOM 1123 C C . ALA A 1 143 ? 5.900 -9.307 -18.206 1.00 92.88 143 ALA A C 1
ATOM 1125 O O . ALA A 1 143 ? 7.094 -9.592 -18.334 1.00 92.88 143 ALA A O 1
ATOM 1126 N N . ARG A 1 144 ? 4.977 -9.729 -19.074 1.00 89.00 144 ARG A N 1
ATOM 1127 C CA . ARG A 1 144 ? 5.332 -10.392 -20.333 1.00 89.00 144 ARG A CA 1
ATOM 1128 C C . ARG A 1 144 ? 6.042 -9.433 -21.274 1.00 89.00 144 ARG A C 1
ATOM 1130 O O . ARG A 1 144 ? 5.700 -8.254 -21.333 1.00 89.00 144 ARG A O 1
ATOM 1137 N N . GLU A 1 145 ? 6.980 -9.979 -22.047 1.00 83.50 145 GLU A N 1
ATOM 1138 C CA . GLU A 1 145 ? 7.702 -9.249 -23.100 1.00 83.50 145 GLU A CA 1
ATOM 1139 C C . GLU A 1 145 ? 8.408 -7.984 -22.580 1.00 83.50 145 GLU A C 1
ATOM 1141 O O . GLU A 1 145 ? 8.431 -6.941 -23.241 1.00 83.50 145 GLU A O 1
ATOM 1146 N N . ALA A 1 146 ? 8.984 -8.084 -21.377 1.00 77.38 146 ALA A N 1
ATOM 1147 C CA . ALA A 1 146 ? 9.723 -7.011 -20.725 1.00 77.38 146 ALA A CA 1
ATOM 1148 C C . ALA A 1 146 ? 10.824 -6.451 -21.643 1.00 77.38 146 ALA A C 1
ATOM 1150 O O . ALA A 1 146 ? 11.725 -7.171 -22.074 1.00 77.38 146 ALA A O 1
ATOM 1151 N N . ASN A 1 147 ? 10.745 -5.156 -21.951 1.00 79.06 147 ASN A N 1
ATOM 1152 C CA . ASN A 1 147 ? 11.747 -4.440 -22.736 1.00 79.06 147 ASN A CA 1
ATOM 1153 C C . ASN A 1 147 ? 11.839 -2.967 -22.302 1.00 79.06 147 ASN A C 1
ATOM 1155 O O . ASN A 1 147 ? 10.953 -2.451 -21.620 1.00 79.06 147 ASN A O 1
ATOM 1159 N N . ALA A 1 148 ? 12.912 -2.283 -22.710 1.00 76.00 148 ALA A N 1
ATOM 1160 C CA . ALA A 1 148 ? 13.197 -0.910 -22.284 1.00 76.00 148 ALA A CA 1
ATOM 1161 C C . ALA A 1 148 ? 12.128 0.112 -22.721 1.00 76.00 148 ALA A C 1
ATOM 1163 O O . ALA A 1 148 ? 11.817 1.026 -21.964 1.00 76.00 148 ALA A O 1
ATOM 1164 N N . GLY A 1 149 ? 11.526 -0.058 -23.905 1.00 85.69 149 GLY A N 1
ATOM 1165 C CA . GLY A 1 149 ? 10.465 0.839 -24.380 1.00 85.69 149 GLY A CA 1
ATOM 1166 C C . GLY A 1 149 ? 9.187 0.728 -23.546 1.00 85.69 149 GLY A C 1
ATOM 1167 O O . GLY A 1 149 ? 8.517 1.727 -23.289 1.00 85.69 149 GLY A O 1
ATOM 1168 N N . LEU A 1 150 ? 8.880 -0.477 -23.058 1.00 88.88 150 LEU A N 1
ATOM 1169 C CA . LEU A 1 150 ? 7.734 -0.718 -22.186 1.00 88.88 150 LEU A CA 1
ATOM 1170 C C . LEU A 1 150 ? 7.890 -0.023 -20.822 1.00 88.88 150 LEU A C 1
ATOM 1172 O O . LEU A 1 150 ? 6.929 0.557 -20.326 1.00 88.88 150 LEU A O 1
ATOM 1176 N N . ALA A 1 151 ? 9.091 -0.032 -20.242 1.00 92.38 151 ALA A N 1
ATOM 1177 C CA . ALA A 1 151 ? 9.376 0.608 -18.954 1.00 92.38 151 ALA A CA 1
ATOM 1178 C C . ALA A 1 151 ? 9.083 2.121 -18.960 1.00 92.38 151 ALA A C 1
ATOM 1180 O O . ALA A 1 151 ? 8.457 2.645 -18.035 1.00 92.38 151 ALA A O 1
ATOM 1181 N N . GLU A 1 152 ? 9.462 2.826 -20.030 1.00 93.44 152 GLU A N 1
ATOM 1182 C CA . GLU A 1 152 ? 9.206 4.266 -20.156 1.00 93.44 152 GLU A CA 1
ATOM 1183 C C . GLU A 1 152 ? 7.705 4.575 -20.288 1.00 93.44 152 GLU A C 1
ATOM 1185 O O . GLU A 1 152 ? 7.196 5.499 -19.647 1.00 93.44 152 GLU A O 1
ATOM 1190 N N . ILE A 1 153 ? 6.982 3.785 -21.090 1.00 94.69 153 ILE A N 1
ATOM 1191 C CA . ILE A 1 153 ? 5.527 3.921 -21.260 1.00 94.69 153 ILE A CA 1
ATOM 1192 C C . ILE A 1 153 ? 4.817 3.688 -19.924 1.00 94.69 153 ILE A C 1
ATOM 1194 O O . ILE A 1 153 ? 3.983 4.495 -19.513 1.00 94.69 153 ILE A O 1
ATOM 1198 N N . LEU A 1 154 ? 5.179 2.616 -19.217 1.00 96.38 154 LEU A N 1
ATOM 1199 C CA . LEU A 1 154 ? 4.584 2.286 -17.925 1.00 96.38 154 LEU A CA 1
ATOM 1200 C C . LEU A 1 154 ? 4.898 3.340 -16.866 1.00 96.38 154 LEU A C 1
ATOM 1202 O O . LEU A 1 154 ? 3.998 3.713 -16.123 1.00 96.38 154 LEU A O 1
ATOM 1206 N N . SER A 1 155 ? 6.118 3.883 -16.839 1.00 96.81 155 SER A N 1
ATOM 1207 C CA . SER A 1 155 ? 6.469 4.977 -15.924 1.00 96.81 155 SER A CA 1
ATOM 1208 C C . SER A 1 155 ? 5.529 6.174 -16.102 1.00 96.81 155 SER A C 1
ATOM 1210 O O . SER A 1 155 ? 4.974 6.669 -15.127 1.00 96.81 155 SER A O 1
ATOM 1212 N N . LYS A 1 156 ? 5.255 6.588 -17.349 1.00 97.06 156 LYS A N 1
ATOM 1213 C CA . LYS A 1 156 ? 4.339 7.708 -17.650 1.00 97.06 156 LYS A CA 1
ATOM 1214 C C . LYS A 1 156 ? 2.881 7.403 -17.296 1.00 97.06 156 LYS A C 1
ATOM 1216 O O . LYS A 1 156 ? 2.180 8.268 -16.764 1.00 97.06 156 LYS A O 1
ATOM 1221 N N . ASN A 1 157 ? 2.418 6.188 -17.587 1.00 97.69 157 ASN A N 1
ATOM 1222 C CA . ASN A 1 157 ? 1.041 5.784 -17.307 1.00 97.69 157 ASN A CA 1
ATOM 1223 C C . ASN A 1 157 ? 0.781 5.678 -15.797 1.00 97.69 157 ASN A C 1
ATOM 1225 O O . ASN A 1 157 ? -0.230 6.178 -15.308 1.00 97.69 157 ASN A O 1
ATOM 1229 N N . VAL A 1 158 ? 1.705 5.062 -15.054 1.00 97.56 158 VAL A N 1
ATOM 1230 C CA . VAL A 1 158 ? 1.609 4.904 -13.595 1.00 97.56 158 VAL A CA 1
ATOM 1231 C C . VAL A 1 158 ? 1.746 6.252 -12.893 1.00 97.56 158 VAL A C 1
ATOM 1233 O O . VAL A 1 158 ? 0.979 6.525 -11.977 1.00 97.56 158 VAL A O 1
ATOM 1236 N N . GLU A 1 159 ? 2.652 7.121 -13.349 1.00 97.19 159 GLU A N 1
ATOM 1237 C CA . GLU A 1 159 ? 2.775 8.503 -12.863 1.00 97.19 159 GLU A CA 1
ATOM 1238 C C . GLU A 1 159 ? 1.436 9.246 -12.950 1.00 97.19 159 GLU A C 1
ATOM 1240 O O . GLU A 1 159 ? 0.991 9.863 -11.982 1.00 97.19 159 GLU A O 1
ATOM 1245 N N . SER A 1 160 ? 0.774 9.151 -14.106 1.00 97.31 160 SER A N 1
ATOM 1246 C CA . SER A 1 160 ? -0.508 9.816 -14.347 1.00 97.31 160 SER A CA 1
ATOM 1247 C C . SER A 1 160 ? -1.612 9.252 -13.445 1.00 97.31 160 SER A C 1
ATOM 1249 O O . SER A 1 160 ? -2.377 10.018 -12.861 1.00 97.31 160 SER A O 1
ATOM 1251 N N . ALA A 1 161 ? -1.670 7.927 -13.276 1.00 97.44 161 ALA A N 1
ATOM 1252 C CA . ALA A 1 161 ? -2.625 7.279 -12.378 1.00 97.44 161 ALA A CA 1
ATOM 1253 C C . ALA A 1 161 ? -2.383 7.658 -10.903 1.00 97.44 161 ALA A C 1
ATOM 1255 O O . ALA A 1 161 ? -3.332 7.951 -10.179 1.00 97.44 161 ALA A O 1
ATOM 1256 N N . LEU A 1 162 ? -1.123 7.720 -10.453 1.00 95.62 162 LEU A N 1
ATOM 1257 C CA . LEU A 1 162 ? -0.776 8.124 -9.084 1.00 95.62 162 LEU A CA 1
ATOM 1258 C C . LEU A 1 162 ? -1.212 9.557 -8.774 1.00 95.62 162 LEU A C 1
ATOM 1260 O O . LEU A 1 162 ? -1.793 9.788 -7.715 1.00 95.62 162 LEU A O 1
ATOM 1264 N N . GLN A 1 163 ? -0.975 10.502 -9.690 1.00 95.69 163 GLN A N 1
ATOM 1265 C CA . GLN A 1 163 ? -1.418 11.889 -9.513 1.00 95.69 163 GLN A CA 1
ATOM 1266 C C . GLN A 1 163 ? -2.950 12.009 -9.459 1.00 95.69 163 GLN A C 1
ATOM 1268 O O . GLN A 1 163 ? -3.469 12.828 -8.712 1.00 95.69 163 GLN A O 1
ATOM 1273 N N . GLN A 1 164 ? -3.688 11.170 -10.193 1.00 95.81 164 GLN A N 1
ATOM 1274 C CA . GLN A 1 164 ? -5.156 11.160 -10.151 1.00 95.81 164 GLN A CA 1
ATOM 1275 C C . GLN A 1 164 ? -5.722 10.524 -8.874 1.00 95.81 164 GLN A C 1
ATOM 1277 O O . GLN A 1 164 ? -6.760 10.952 -8.377 1.00 95.81 164 GLN A O 1
ATOM 1282 N N . ILE A 1 165 ? -5.062 9.485 -8.358 1.00 92.88 165 ILE A N 1
ATOM 1283 C CA . ILE A 1 165 ? -5.525 8.712 -7.199 1.00 92.88 165 ILE A CA 1
ATOM 1284 C C . ILE A 1 165 ? -5.145 9.384 -5.871 1.00 92.88 165 ILE A C 1
ATOM 1286 O O . ILE A 1 165 ? -5.878 9.260 -4.887 1.00 92.88 165 ILE A O 1
ATOM 1290 N N . SER A 1 166 ? -3.994 10.060 -5.810 1.00 90.19 166 SER A N 1
ATOM 1291 C CA . SER A 1 166 ? -3.469 10.670 -4.586 1.00 90.19 166 SER A CA 1
ATOM 1292 C C . SER A 1 166 ? -3.180 12.156 -4.782 1.00 90.19 166 SER A C 1
ATOM 1294 O O . SER A 1 166 ? -2.159 12.546 -5.349 1.00 90.19 166 SER A O 1
ATOM 1296 N N . ILE A 1 167 ? -4.058 12.989 -4.218 1.00 88.44 167 ILE A N 1
ATOM 1297 C CA . ILE A 1 167 ? -3.897 14.450 -4.183 1.00 88.44 167 ILE A CA 1
ATOM 1298 C C . ILE A 1 167 ? -2.607 14.875 -3.466 1.00 88.44 167 ILE A C 1
ATOM 1300 O O . ILE A 1 167 ? -1.985 15.877 -3.816 1.00 88.44 167 ILE A O 1
ATOM 1304 N N . GLU A 1 168 ? -2.162 14.104 -2.469 1.00 86.44 168 GLU A N 1
ATOM 1305 C CA . GLU A 1 168 ? -0.904 14.376 -1.777 1.00 86.44 168 GLU A CA 1
ATOM 1306 C C . GLU A 1 168 ? 0.297 14.111 -2.688 1.00 86.44 168 GLU A C 1
ATOM 1308 O O . GLU A 1 168 ? 1.193 14.955 -2.762 1.00 86.44 168 GLU A O 1
ATOM 1313 N N . TYR A 1 169 ? 0.294 12.992 -3.423 1.00 91.81 169 TYR A N 1
ATOM 1314 C CA . TYR A 1 169 ? 1.324 12.688 -4.418 1.00 91.81 169 TYR A CA 1
ATOM 1315 C C . TYR A 1 169 ? 1.387 13.783 -5.488 1.00 91.81 169 TYR A C 1
ATOM 1317 O O . TYR A 1 169 ? 2.450 14.366 -5.710 1.00 91.81 169 TYR A O 1
ATOM 1325 N N . GLU A 1 170 ? 0.242 14.130 -6.085 1.00 94.12 170 GLU A N 1
ATOM 1326 C CA . GLU A 1 170 ? 0.118 15.223 -7.056 1.00 94.12 170 GLU A CA 1
ATOM 1327 C C . GLU A 1 170 ? 0.684 16.536 -6.498 1.00 94.12 170 GLU A C 1
ATOM 1329 O O . GLU A 1 170 ? 1.553 17.158 -7.112 1.00 94.12 170 GLU A O 1
ATOM 1334 N N . SER A 1 171 ? 0.278 16.930 -5.288 1.00 88.81 171 SER A N 1
ATOM 1335 C CA . SER A 1 171 ? 0.765 18.149 -4.639 1.00 88.81 171 SER A CA 1
ATOM 1336 C C . SER A 1 171 ? 2.291 18.160 -4.484 1.00 88.81 171 SER A C 1
ATOM 1338 O O . SER A 1 171 ? 2.940 19.190 -4.725 1.00 88.81 171 SER A O 1
ATOM 1340 N N . LYS A 1 172 ? 2.918 17.031 -4.116 1.00 89.94 172 LYS A N 1
ATOM 1341 C CA . LYS A 1 172 ? 4.389 16.936 -4.021 1.00 89.94 172 LYS A CA 1
ATOM 1342 C C . LYS A 1 172 ? 5.072 16.990 -5.383 1.00 89.94 172 LYS A C 1
ATOM 1344 O O . LYS A 1 172 ? 6.137 17.606 -5.478 1.00 89.94 172 LYS A O 1
ATOM 1349 N N . ARG A 1 173 ? 4.464 16.409 -6.421 1.00 93.38 173 ARG A N 1
ATOM 1350 C CA . ARG A 1 173 ? 4.949 16.493 -7.807 1.00 93.38 173 ARG A CA 1
ATOM 1351 C C . ARG A 1 173 ? 4.901 17.930 -8.323 1.00 93.38 173 ARG A C 1
ATOM 1353 O O . ARG A 1 173 ? 5.926 18.438 -8.767 1.00 93.38 173 ARG A O 1
ATOM 1360 N N . VAL A 1 174 ? 3.770 18.621 -8.168 1.00 92.56 174 V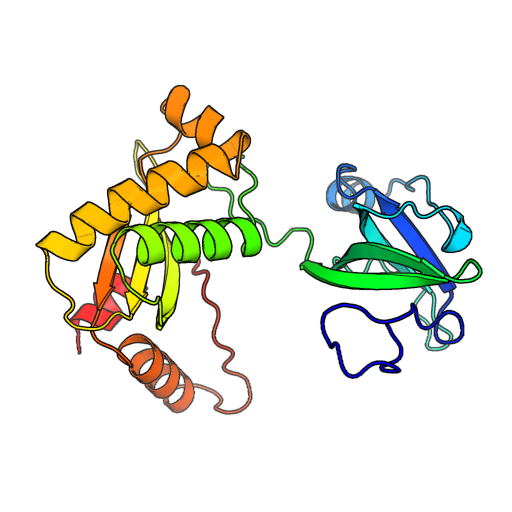AL A N 1
ATOM 1361 C CA . VAL A 1 174 ? 3.586 20.028 -8.582 1.00 92.56 174 VAL A CA 1
ATOM 1362 C C . VAL A 1 174 ? 4.550 20.967 -7.851 1.00 92.56 174 VAL A C 1
ATOM 1364 O O . VAL A 1 174 ? 5.122 21.874 -8.450 1.00 92.56 174 VAL A O 1
ATOM 1367 N N . SER A 1 175 ? 4.775 20.736 -6.556 1.00 90.69 175 SER A N 1
ATOM 1368 C CA . SER A 1 175 ? 5.703 21.539 -5.746 1.00 90.69 175 SER A CA 1
ATOM 1369 C C . SER A 1 175 ? 7.181 21.148 -5.890 1.00 90.69 175 SER A C 1
ATOM 1371 O O . SER A 1 175 ? 8.010 21.695 -5.164 1.00 90.69 175 SER A O 1
ATOM 1373 N N . ASN A 1 176 ? 7.528 20.220 -6.794 1.00 90.31 176 ASN A N 1
ATOM 1374 C CA . ASN A 1 176 ? 8.887 19.690 -6.984 1.00 90.31 176 ASN A CA 1
ATOM 1375 C C . ASN A 1 176 ? 9.550 19.184 -5.690 1.00 90.31 176 ASN A C 1
ATOM 1377 O O . ASN A 1 176 ? 10.767 19.257 -5.534 1.00 90.31 176 ASN A O 1
ATOM 1381 N N . ARG A 1 177 ? 8.752 18.670 -4.749 1.00 86.12 177 ARG A N 1
ATOM 1382 C CA . ARG A 1 177 ? 9.258 17.989 -3.547 1.00 86.12 177 ARG A CA 1
ATOM 1383 C C . ARG A 1 177 ? 9.470 16.497 -3.785 1.00 86.12 177 ARG A C 1
ATOM 1385 O O . ARG A 1 177 ? 10.274 15.892 -3.092 1.00 86.12 177 ARG A O 1
ATOM 1392 N N . LEU A 1 178 ? 8.795 15.933 -4.784 1.00 91.69 178 LEU A N 1
ATOM 1393 C CA . LEU A 1 178 ? 8.910 14.536 -5.186 1.00 91.69 178 LEU A CA 1
ATOM 1394 C C . LEU A 1 178 ? 9.162 14.454 -6.697 1.00 91.69 178 LEU A C 1
ATOM 1396 O O . LEU A 1 178 ? 8.565 15.210 -7.465 1.00 91.69 178 LEU A O 1
ATOM 1400 N N . GLY A 1 179 ? 10.050 13.561 -7.122 1.00 93.31 179 GLY A N 1
ATOM 1401 C CA . GLY A 1 179 ? 10.316 13.217 -8.518 1.00 93.31 179 GLY A CA 1
ATOM 1402 C C . GLY A 1 179 ? 9.270 12.251 -9.089 1.00 93.31 179 GLY A C 1
ATOM 1403 O O . GLY A 1 179 ? 8.498 11.672 -8.322 1.00 93.31 179 GLY A O 1
ATOM 1404 N N . PRO A 1 180 ? 9.219 12.082 -10.422 1.00 95.12 180 PRO A N 1
ATOM 1405 C CA . PRO A 1 180 ? 8.296 11.138 -11.047 1.00 95.12 180 PRO A CA 1
ATOM 1406 C C . PRO A 1 180 ? 8.603 9.706 -10.610 1.00 95.12 180 PRO A C 1
ATOM 1408 O O . PRO A 1 180 ? 9.763 9.375 -10.347 1.00 95.12 180 PRO A O 1
ATOM 1411 N N . VAL A 1 181 ? 7.577 8.858 -10.558 1.00 95.50 181 VAL A N 1
ATOM 1412 C CA . VAL A 1 181 ? 7.772 7.419 -10.366 1.00 95.50 181 VAL A CA 1
ATOM 1413 C C . VAL A 1 181 ? 8.561 6.835 -11.538 1.00 95.50 181 VAL A C 1
ATOM 1415 O O . VAL A 1 181 ? 8.323 7.159 -12.702 1.00 95.50 181 VAL A O 1
ATOM 1418 N N . GLU A 1 182 ? 9.504 5.953 -11.227 1.00 95.56 182 GLU A N 1
ATOM 1419 C CA . GLU A 1 182 ? 10.241 5.175 -12.220 1.00 95.56 182 GLU A CA 1
ATOM 1420 C C . GLU A 1 182 ? 9.791 3.719 -12.156 1.00 95.56 182 GLU A C 1
ATOM 1422 O O . GLU A 1 182 ? 9.804 3.109 -11.088 1.00 95.56 182 GLU A O 1
ATOM 1427 N N . VAL A 1 183 ? 9.394 3.157 -13.295 1.00 95.94 183 VAL A N 1
ATOM 1428 C CA . VAL A 1 183 ? 8.973 1.760 -13.417 1.00 95.94 183 VAL A CA 1
ATOM 1429 C C . VAL A 1 183 ? 9.991 1.006 -14.262 1.00 95.94 183 VAL A C 1
ATOM 1431 O O . VAL A 1 183 ? 10.170 1.288 -15.443 1.00 95.94 183 VAL A O 1
ATOM 1434 N N . HIS A 1 184 ? 10.610 -0.005 -13.667 1.00 94.94 184 HIS A N 1
ATOM 1435 C CA . HIS A 1 184 ? 11.401 -1.019 -14.347 1.00 94.94 184 HIS A CA 1
ATOM 1436 C C . HIS A 1 184 ? 10.553 -2.270 -14.561 1.00 94.94 184 HIS A C 1
ATOM 1438 O O . HIS A 1 184 ? 9.739 -2.645 -13.714 1.00 94.94 184 HIS A O 1
ATOM 1444 N N . VAL A 1 185 ? 10.775 -2.946 -15.684 1.00 94.06 185 VAL A N 1
ATOM 1445 C CA . VAL A 1 185 ? 10.058 -4.175 -16.022 1.00 94.06 185 VAL A CA 1
ATOM 1446 C C . VAL A 1 185 ? 11.035 -5.333 -16.034 1.00 94.06 185 VAL A C 1
ATOM 1448 O O . VAL A 1 185 ? 12.074 -5.260 -16.690 1.00 94.06 185 VAL A O 1
ATOM 1451 N N . VAL A 1 186 ? 10.680 -6.403 -15.334 1.00 93.69 186 VAL A N 1
ATOM 1452 C CA . VAL A 1 186 ? 11.406 -7.675 -15.353 1.00 93.69 186 VAL 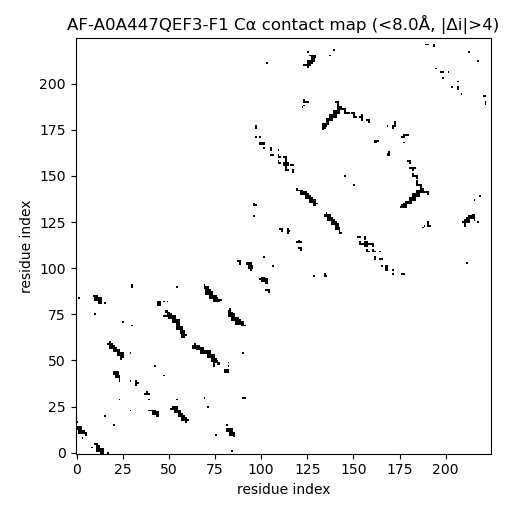A CA 1
ATOM 1453 C C . VAL A 1 186 ? 10.526 -8.772 -15.960 1.00 93.69 186 VAL A C 1
ATOM 1455 O O . VAL A 1 186 ? 9.297 -8.639 -15.955 1.00 93.69 186 VAL A O 1
ATOM 1458 N N . PRO A 1 187 ? 11.120 -9.843 -16.515 1.00 92.25 187 PRO A N 1
ATOM 1459 C CA . PRO A 1 187 ? 10.358 -10.996 -16.982 1.00 92.25 187 PRO A CA 1
ATOM 1460 C C . PRO A 1 187 ? 9.452 -11.588 -15.891 1.00 92.25 187 PRO A C 1
ATOM 1462 O O . PRO A 1 187 ? 9.713 -11.451 -14.694 1.00 92.25 187 PRO A O 1
ATOM 1465 N N . GLU A 1 188 ? 8.390 -12.281 -16.306 1.00 91.88 188 GLU A N 1
ATOM 1466 C CA . GLU A 1 188 ? 7.524 -13.016 -15.376 1.00 91.88 188 GLU A CA 1
ATOM 1467 C C . GLU A 1 188 ? 8.341 -13.984 -14.500 1.00 91.88 188 GLU A C 1
ATOM 1469 O O . GLU A 1 188 ? 9.228 -14.688 -14.989 1.00 91.88 188 GLU A O 1
ATOM 1474 N N . ASN A 1 189 ? 7.983 -14.064 -13.216 1.00 91.94 189 ASN A N 1
ATOM 1475 C CA . ASN A 1 189 ? 8.603 -14.895 -12.176 1.00 91.94 189 ASN A CA 1
ATOM 1476 C C . ASN A 1 189 ? 10.004 -14.462 -11.690 1.00 91.94 189 ASN A C 1
ATOM 1478 O O . ASN A 1 189 ? 10.568 -15.139 -10.827 1.00 91.94 189 ASN A O 1
ATOM 1482 N N . SER A 1 190 ? 10.580 -13.352 -12.167 1.00 93.62 190 SER A N 1
ATOM 1483 C CA . SER A 1 190 ? 11.868 -12.845 -11.657 1.00 93.62 190 SER A CA 1
ATOM 1484 C C . SER A 1 190 ? 11.822 -12.461 -10.171 1.00 93.62 190 SER A C 1
ATOM 1486 O O . SER A 1 190 ? 12.738 -12.787 -9.407 1.00 93.62 190 SER A O 1
ATOM 1488 N N . ILE A 1 191 ? 10.755 -11.796 -9.726 1.00 93.81 191 ILE A N 1
ATOM 1489 C CA . ILE A 1 191 ? 10.544 -11.422 -8.321 1.00 93.81 191 ILE A CA 1
ATOM 1490 C C . ILE A 1 191 ? 10.165 -12.660 -7.513 1.00 93.81 191 ILE A C 1
ATOM 1492 O O . ILE A 1 191 ? 10.641 -12.820 -6.388 1.00 93.81 191 ILE A O 1
ATOM 1496 N N . GLN A 1 192 ? 9.381 -13.578 -8.087 1.00 91.56 192 GLN A N 1
ATOM 1497 C CA . GLN A 1 192 ? 9.109 -14.864 -7.444 1.00 91.56 192 GLN A CA 1
ATOM 1498 C C . GLN A 1 192 ? 10.410 -15.636 -7.155 1.00 91.56 192 GLN A C 1
ATOM 1500 O O . GLN A 1 192 ? 10.624 -16.074 -6.023 1.00 91.56 192 GLN A O 1
ATOM 1505 N N . ALA A 1 193 ? 11.319 -15.736 -8.128 1.00 91.31 193 ALA A N 1
ATOM 1506 C CA . ALA A 1 193 ? 12.614 -16.391 -7.951 1.00 91.31 193 ALA A CA 1
ATOM 1507 C C . ALA A 1 193 ? 13.473 -15.698 -6.876 1.00 91.31 193 ALA A C 1
ATOM 1509 O O . ALA A 1 193 ? 14.113 -16.361 -6.053 1.00 91.31 193 ALA A O 1
ATOM 1510 N N . LEU A 1 194 ? 13.453 -14.359 -6.822 1.00 90.38 194 LEU A N 1
ATOM 1511 C CA . LEU A 1 194 ? 14.114 -13.592 -5.762 1.00 90.38 194 LEU A CA 1
ATOM 1512 C C . LEU A 1 194 ? 13.547 -13.932 -4.375 1.00 90.38 194 LEU A C 1
ATOM 1514 O O . LEU A 1 194 ? 14.310 -14.176 -3.434 1.00 90.38 194 LEU A O 1
ATOM 1518 N N . VAL A 1 195 ? 12.219 -13.959 -4.250 1.00 89.00 195 VAL A N 1
ATOM 1519 C CA . VAL A 1 195 ? 11.495 -14.308 -3.020 1.00 89.00 195 VAL A CA 1
ATOM 1520 C C . VAL A 1 195 ? 11.849 -15.723 -2.566 1.00 89.00 195 VAL A C 1
ATOM 1522 O O . VAL A 1 195 ? 12.167 -15.930 -1.394 1.00 89.00 195 VAL A O 1
ATOM 1525 N N . GLU A 1 196 ? 11.866 -16.693 -3.482 1.00 87.69 196 GLU A N 1
ATOM 1526 C CA . GLU A 1 196 ? 12.234 -18.081 -3.190 1.00 87.69 196 GLU A CA 1
ATOM 1527 C C . GLU A 1 196 ? 13.692 -18.203 -2.727 1.00 87.69 196 GLU A C 1
ATOM 1529 O O . GLU A 1 196 ? 13.970 -18.858 -1.719 1.00 87.69 196 GLU A O 1
ATOM 1534 N N . ARG A 1 197 ? 14.624 -17.498 -3.377 1.00 86.81 197 ARG A N 1
ATOM 1535 C CA . ARG A 1 197 ? 16.038 -17.449 -2.976 1.00 86.81 197 ARG A CA 1
ATOM 1536 C C . ARG A 1 197 ? 16.221 -16.855 -1.578 1.00 86.81 197 ARG A C 1
ATOM 1538 O O . ARG A 1 197 ? 16.982 -17.395 -0.772 1.00 86.81 197 ARG A O 1
ATOM 1545 N N . LYS A 1 198 ? 15.517 -15.764 -1.257 1.00 84.06 198 LYS A N 1
ATOM 1546 C CA . LYS A 1 198 ? 15.538 -15.161 0.089 1.00 84.06 198 LYS A CA 1
ATOM 1547 C C . LYS A 1 198 ? 14.918 -16.090 1.133 1.00 84.06 198 LYS A C 1
ATOM 1549 O O . LYS A 1 198 ? 15.453 -16.208 2.235 1.00 84.06 198 LYS A O 1
ATOM 1554 N N . ARG A 1 199 ? 13.851 -16.808 0.775 1.00 83.06 199 ARG A N 1
ATOM 1555 C CA . ARG A 1 199 ? 13.221 -17.819 1.632 1.00 83.06 199 ARG A CA 1
ATOM 1556 C C . ARG A 1 199 ? 14.166 -18.979 1.954 1.00 83.06 199 ARG A C 1
ATOM 1558 O O . ARG A 1 199 ? 14.189 -19.410 3.101 1.00 83.06 199 ARG A O 1
ATOM 1565 N N . GLN A 1 200 ? 14.948 -19.456 0.983 1.00 81.81 200 GLN A N 1
ATOM 1566 C CA . GLN A 1 200 ? 15.917 -20.546 1.175 1.00 81.81 200 GLN A CA 1
ATOM 1567 C C . GLN A 1 200 ? 17.134 -20.134 2.017 1.00 81.81 200 GLN A C 1
ATOM 1569 O O . GLN A 1 200 ? 17.654 -20.948 2.773 1.00 81.81 200 GLN A O 1
ATOM 1574 N N . LYS A 1 201 ? 17.586 -18.876 1.906 1.00 78.62 201 LYS A N 1
ATOM 1575 C CA . LYS A 1 201 ? 18.691 -18.337 2.722 1.00 78.62 201 LYS A CA 1
ATOM 1576 C C . LYS A 1 201 ? 18.281 -18.012 4.168 1.00 78.62 201 LYS A C 1
ATOM 1578 O O . LYS A 1 201 ? 19.152 -17.887 5.024 1.00 78.62 201 LYS A O 1
ATOM 1583 N N . GLY A 1 202 ? 16.986 -17.832 4.431 1.00 70.69 202 GLY A N 1
ATOM 1584 C CA . GLY A 1 202 ? 16.439 -17.466 5.740 1.00 70.69 202 GLY A CA 1
ATOM 1585 C C . GLY A 1 202 ? 15.650 -18.588 6.422 1.00 70.69 202 GLY A C 1
ATOM 1586 O O . GLY A 1 202 ? 15.694 -19.752 6.034 1.00 70.69 202 GLY A O 1
ATOM 1587 N N . ASN A 1 203 ? 14.880 -18.233 7.454 1.00 68.38 203 ASN A N 1
ATOM 1588 C CA . ASN A 1 203 ? 13.923 -19.157 8.059 1.00 68.38 203 ASN A CA 1
ATOM 1589 C C . ASN A 1 203 ? 12.703 -19.313 7.132 1.00 68.38 203 ASN A C 1
ATOM 1591 O O . ASN A 1 203 ? 11.837 -18.435 7.070 1.00 68.38 203 ASN A O 1
ATOM 1595 N N . ALA A 1 204 ? 12.640 -20.438 6.417 1.00 62.44 204 ALA A N 1
ATOM 1596 C CA . ALA A 1 204 ? 11.672 -20.703 5.351 1.00 62.44 204 ALA A CA 1
ATOM 1597 C C . ALA A 1 204 ? 10.189 -20.576 5.760 1.00 62.44 204 ALA A C 1
ATOM 1599 O O . ALA A 1 204 ? 9.337 -20.409 4.882 1.00 62.44 204 ALA A O 1
ATOM 1600 N N . ASN A 1 205 ? 9.880 -20.629 7.062 1.00 59.16 205 ASN A N 1
ATOM 1601 C CA . ASN A 1 205 ? 8.522 -20.516 7.606 1.00 59.16 205 ASN A CA 1
ATOM 1602 C C . ASN A 1 205 ? 8.098 -19.080 7.964 1.00 59.16 205 ASN A C 1
ATOM 1604 O O . ASN A 1 205 ? 6.946 -18.870 8.328 1.00 59.16 205 ASN A O 1
ATOM 1608 N N . GLN A 1 206 ? 8.997 -18.094 7.878 1.00 58.56 206 GLN A N 1
ATOM 1609 C CA . GLN A 1 206 ? 8.714 -16.701 8.266 1.00 58.56 206 GLN A CA 1
ATOM 1610 C C . GLN A 1 206 ? 8.889 -15.687 7.129 1.00 58.56 206 GLN A C 1
ATOM 1612 O O . GLN A 1 206 ? 8.588 -14.506 7.309 1.00 58.56 206 GLN A O 1
ATOM 1617 N N . TYR A 1 207 ? 9.363 -16.113 5.954 1.00 67.25 207 TYR A N 1
ATOM 1618 C CA . TYR A 1 207 ? 9.552 -15.195 4.836 1.00 67.25 207 TYR A CA 1
ATOM 1619 C C . TYR A 1 207 ? 8.209 -14.848 4.181 1.00 67.25 207 TYR A C 1
ATOM 1621 O O . TYR A 1 207 ? 7.586 -15.688 3.534 1.00 67.25 207 TYR A O 1
ATOM 1629 N N . LYS A 1 208 ? 7.772 -13.596 4.350 1.00 74.38 208 LYS A N 1
ATOM 1630 C CA . LYS A 1 208 ? 6.572 -13.040 3.717 1.00 74.38 208 LYS A CA 1
ATOM 1631 C C . LYS A 1 208 ? 6.990 -12.100 2.589 1.00 74.38 208 LYS A C 1
ATOM 1633 O O . LYS A 1 208 ? 7.808 -11.210 2.819 1.00 74.38 208 LYS A O 1
ATOM 1638 N N . TYR A 1 209 ? 6.408 -12.280 1.404 1.00 85.44 209 TYR A N 1
ATOM 1639 C CA . TYR A 1 209 ? 6.507 -11.300 0.324 1.00 85.44 209 TYR A CA 1
ATOM 1640 C C . TYR A 1 209 ? 5.961 -9.953 0.804 1.00 85.44 209 TYR A C 1
ATOM 1642 O O . TYR A 1 209 ? 4.885 -9.881 1.404 1.00 85.44 209 TYR A O 1
ATOM 1650 N N . LYS A 1 210 ? 6.738 -8.899 0.570 1.00 85.56 210 LYS A N 1
ATOM 1651 C CA . LYS A 1 210 ? 6.376 -7.520 0.877 1.00 85.56 210 LYS A CA 1
ATOM 1652 C C . LYS A 1 210 ? 6.614 -6.723 -0.400 1.00 85.56 210 LYS A C 1
ATOM 1654 O O . LYS A 1 210 ? 7.770 -6.631 -0.797 1.00 85.56 210 LYS A O 1
ATOM 1659 N N . PRO A 1 211 ? 5.582 -6.188 -1.063 1.00 86.25 211 PRO A N 1
ATOM 1660 C CA . PRO A 1 211 ? 5.797 -5.381 -2.258 1.00 86.25 211 PRO A CA 1
ATOM 1661 C C . PRO A 1 211 ? 6.587 -4.114 -1.922 1.00 86.25 211 PRO A C 1
ATOM 1663 O O . PRO A 1 211 ? 7.465 -3.709 -2.669 1.00 86.25 211 PRO A O 1
ATOM 1666 N N . PHE A 1 212 ? 6.377 -3.528 -0.746 1.00 85.06 212 PHE A N 1
ATOM 1667 C CA . PHE A 1 212 ? 7.119 -2.342 -0.343 1.00 85.06 212 PHE A CA 1
ATOM 1668 C C . PHE A 1 212 ? 8.432 -2.651 0.369 1.00 85.06 212 PHE A C 1
ATOM 1670 O O . PHE A 1 212 ? 8.496 -3.465 1.296 1.00 85.06 212 PHE A O 1
ATOM 1677 N N . GLN A 1 213 ? 9.470 -1.945 -0.060 1.00 85.38 213 GLN A N 1
ATOM 1678 C CA . GLN A 1 213 ? 10.850 -2.061 0.381 1.00 85.38 213 GLN A CA 1
ATOM 1679 C C . GLN A 1 213 ? 11.308 -0.748 1.027 1.00 85.38 213 GLN A C 1
ATOM 1681 O O . GLN A 1 213 ? 10.742 0.320 0.789 1.00 85.38 213 GLN A O 1
ATOM 1686 N N . LYS A 1 214 ? 12.320 -0.831 1.897 1.00 78.88 214 LYS A N 1
ATOM 1687 C CA . LYS A 1 214 ? 12.865 0.339 2.613 1.00 78.88 214 LYS A CA 1
ATOM 1688 C C . LYS A 1 214 ? 13.808 1.186 1.757 1.00 78.88 214 LYS A C 1
ATOM 1690 O O . LYS A 1 214 ? 14.059 2.339 2.092 1.00 78.88 214 LYS A O 1
ATOM 1695 N N . ASP A 1 215 ? 14.318 0.599 0.689 1.00 81.75 215 ASP A N 1
ATOM 1696 C CA . ASP A 1 215 ? 15.331 1.124 -0.215 1.00 81.75 215 ASP A CA 1
ATOM 1697 C C . ASP A 1 215 ? 15.116 0.507 -1.607 1.00 81.75 215 ASP A C 1
ATOM 1699 O O . ASP A 1 215 ? 14.092 -0.132 -1.863 1.00 81.75 215 ASP A O 1
ATOM 1703 N N . THR A 1 216 ? 16.074 0.724 -2.508 1.00 86.94 216 THR A N 1
ATOM 1704 C CA . THR A 1 216 ? 16.053 0.218 -3.887 1.00 86.94 216 THR A CA 1
ATOM 1705 C C . THR A 1 216 ? 17.056 -0.909 -4.126 1.00 86.94 216 THR A C 1
ATOM 1707 O O . THR A 1 216 ? 17.363 -1.212 -5.279 1.00 86.94 216 THR A O 1
ATOM 1710 N N . ASP A 1 217 ? 17.523 -1.586 -3.070 1.00 87.00 217 ASP A N 1
ATOM 1711 C CA . ASP A 1 217 ? 18.507 -2.677 -3.179 1.00 87.00 217 ASP A CA 1
ATOM 1712 C C . ASP A 1 217 ? 17.962 -3.856 -4.003 1.00 87.00 217 ASP A C 1
ATOM 1714 O O . ASP A 1 217 ? 18.706 -4.609 -4.627 1.00 87.00 217 ASP A O 1
ATOM 1718 N N . PHE A 1 218 ? 16.637 -3.984 -4.100 1.00 88.12 218 PHE A N 1
ATOM 1719 C CA . PHE A 1 218 ? 15.999 -4.965 -4.975 1.00 88.12 218 PHE A CA 1
ATOM 1720 C C . PHE A 1 218 ? 16.358 -4.794 -6.464 1.00 88.12 218 PHE A C 1
ATOM 1722 O O . PHE A 1 218 ? 16.250 -5.760 -7.216 1.00 88.12 218 PHE A O 1
ATOM 1729 N N . LEU A 1 219 ? 16.794 -3.606 -6.907 1.00 88.94 219 LEU A N 1
ATOM 1730 C CA . LEU A 1 219 ? 17.252 -3.385 -8.284 1.00 88.94 219 LEU A CA 1
ATOM 1731 C C . LEU A 1 219 ? 18.528 -4.174 -8.586 1.00 88.94 219 LEU A C 1
ATOM 1733 O O . LEU A 1 219 ? 18.605 -4.832 -9.622 1.00 88.94 219 LEU A O 1
ATOM 1737 N N . SER A 1 220 ? 19.521 -4.128 -7.692 1.00 88.44 220 SER A N 1
ATOM 1738 C CA . SER A 1 220 ? 20.774 -4.868 -7.874 1.00 88.44 220 SER A CA 1
ATOM 1739 C C . SER A 1 220 ? 20.555 -6.369 -7.703 1.00 88.44 220 SER A C 1
ATOM 1741 O O . SER A 1 220 ? 21.029 -7.152 -8.520 1.00 88.44 220 SER A O 1
ATOM 1743 N N . GLU A 1 221 ? 19.748 -6.784 -6.725 1.00 88.00 221 GLU A N 1
ATOM 1744 C CA . GLU A 1 221 ? 19.438 -8.203 -6.498 1.00 88.00 221 GLU A CA 1
ATOM 1745 C C . GLU A 1 221 ? 18.725 -8.887 -7.681 1.00 88.00 221 GLU A C 1
ATOM 1747 O O . GLU A 1 221 ? 18.835 -10.110 -7.851 1.00 88.00 221 GLU A O 1
ATOM 1752 N N . LEU A 1 222 ? 17.950 -8.121 -8.458 1.00 87.25 222 LEU A N 1
ATOM 1753 C CA . LEU A 1 222 ? 17.287 -8.586 -9.679 1.00 87.25 222 LEU A CA 1
ATOM 1754 C C . LEU A 1 222 ? 18.198 -8.502 -10.909 1.00 87.25 222 LEU A C 1
ATOM 1756 O O . LEU A 1 222 ? 18.015 -9.287 -11.833 1.00 87.25 222 LEU A O 1
ATOM 1760 N N . ALA A 1 223 ? 19.187 -7.604 -10.917 1.00 80.38 223 ALA A N 1
ATOM 1761 C CA . ALA A 1 223 ? 20.192 -7.521 -11.978 1.00 80.38 223 ALA A CA 1
ATOM 1762 C C . ALA A 1 223 ? 21.246 -8.645 -11.904 1.00 80.38 223 ALA A C 1
ATOM 1764 O O . ALA A 1 223 ? 21.862 -8.969 -12.913 1.00 80.38 223 ALA A O 1
ATOM 1765 N N . GLU A 1 224 ? 21.446 -9.251 -10.730 1.00 67.81 224 GLU A N 1
ATOM 1766 C CA . GLU A 1 224 ? 22.342 -10.399 -10.503 1.00 67.81 224 GLU A CA 1
ATOM 1767 C C . GLU A 1 224 ? 21.738 -11.767 -10.915 1.00 67.81 224 GLU A C 1
ATOM 1769 O O . GLU A 1 224 ? 22.252 -12.811 -10.502 1.00 67.81 224 GLU A O 1
ATOM 1774 N N . GLN A 1 225 ? 20.620 -11.786 -11.656 1.00 58.62 225 GLN A N 1
ATOM 1775 C CA . GLN A 1 225 ? 19.948 -13.012 -12.126 1.00 58.62 225 GLN A CA 1
ATOM 1776 C C . GLN A 1 225 ? 20.531 -13.566 -13.429 1.00 58.62 225 GLN A C 1
ATOM 1778 O O . GLN A 1 225 ? 20.839 -12.770 -14.342 1.00 58.62 225 GLN A O 1
#

pLDDT: mean 88.24, std 9.77, range [51.31, 97.81]

Radius of gyration: 20.01 Å; Cα contacts (8 Å, |Δi|>4): 409; chains: 1; bounding box: 53×42×53 Å

Nearest PDB structures (foldseek):
  6e1q-assembly1_A  TM=7.894E-01  e=1.771E-12  Arabidopsis thaliana
  4epl-assembly1_A  TM=5.637E-01  e=1.125E-13  Arabidopsis thaliana
  4eq4-assembly3_A  TM=5.216E-01  e=5.869E-12  Arabidopsis thaliana
  4l39-assembly2_B  TM=5.047E-01  e=5.869E-12  Arabidopsis thaliana
  4eq4-assembly2_B  TM=4.509E-01  e=2.860E-12  Arabidopsis thaliana

Foldseek 3Di:
DFDPPDPPLQKGWDPVPAWFKWKDFPPPLVVVCVVVVHDDDTDGLLPDDAQTKIFIQTGGPVPRDRDRPQWIWHFHDADPSITIIDTDGGHVQADDDPPFGHHPNLLVQLLQQLQVVVVWGWDAKAWEWDDDPAIEIEMEIETPPFDPVVQVSSQVSSQVSSVVSGVSSVVCPVVSNHDGYGYHYDHPCLVVVLQVVVCVVDVVVPRDDDNYDHYVVVVVSSVVD

Solvent-accessible surface area (backbone atoms only — not comparable to full-atom values): 12480 Å² total; per-residue (Å²): 114,55,45,89,83,54,91,55,83,78,48,26,42,55,36,74,88,74,39,53,61,35,30,34,60,63,88,54,67,56,68,61,35,54,73,72,70,48,83,78,79,69,40,48,65,71,70,64,55,61,81,41,46,26,34,41,28,36,28,37,96,90,73,44,68,70,38,69,69,43,39,30,33,35,23,75,39,68,57,96,67,42,40,20,33,31,82,72,54,46,65,87,60,46,62,55,92,80,78,34,78,42,40,64,63,55,53,51,50,14,45,50,52,14,28,47,76,70,80,41,67,72,59,61,51,40,35,17,46,43,82,61,100,57,28,27,47,37,33,41,33,19,24,80,86,50,45,76,73,55,20,57,54,36,16,57,36,22,41,53,36,36,39,73,74,30,66,48,52,30,53,30,46,77,67,63,58,32,43,74,45,43,38,44,55,37,50,68,61,54,65,58,52,50,53,51,53,53,24,71,77,48,64,68,90,72,66,68,93,60,46,68,45,93,42,57,65,65,59,58,67,62,66,74,108

Sequence (225 aa):
MTIPVSEDVGSQPLAINQAFYEFVEDDVPLGELVERGEKPDTLLAHQLTAGKSYHVIMSQANGLFRLWTGDIYHVDRVVDGTPWIHFLHRDGVFHSFTGEKLTEHQVTTALTQGFAAADRKIGLYLCGPRWGQLPSYVVVAEAREANAGLAEILSKNVESALQQISIEYESKRVSNRLGPVEVHVVPENSIQALVERKRQKGNANQYKYKPFQKDTDFLSELAEQ

Secondary structure (DSSP, 8-state):
-B---SS-TT-EEB-TTTSEEEEEETTS-HHHHHHTTPPPP-B-GGG--TT-EEEEEEEETTTEEEEEEEEEEEEEEEETTEEEEEEEEETT-EE-SSS--EEHHHHHHHHHHHHHTTT-----EEEEEE-SSS-EEEEEEE-TT--HHHHHHHHHHHHHHHHHH-HHHHHHHHTTSSPPPEEEEE-TTHHHHHHHHHHHHS-TTT----SB-SSSTHHHHHHT-

Organism: Serratia rubidaea (NCBI:txid61652)

Mean predicted aligned error: 11.62 Å